Protein AF-A0A961EWK3-F1 (afdb_monomer)

Sequence (203 aa):
MTVTLEELQKRLEELESQNKRLQDELNYVKESPFLQSSIRRLAYEALIDREEVLNRELGKRINERHGTMYEIKTQAKRLAELLGLDADAVRIMVTEAVQNILEHGSGRYVTVRFEIKNDSVNPCLISSFKHELPTGQVYTLSDINQNALKGDVTSEHFDFESSRGRGEYIMKELTDERRIINGIEVNPDGKKVRYFKRILINY

Solvent-accessible surface area (backbone atoms only — not comparable to full-atom values): 11162 Å² total; per-residue (Å²): 134,85,81,50,74,67,61,51,50,53,52,50,54,52,50,52,54,51,50,50,51,53,50,53,56,56,43,53,68,62,67,35,69,64,57,40,74,66,48,43,65,55,74,50,77,46,82,40,59,39,64,58,41,56,75,67,44,60,99,45,95,63,61,80,88,52,60,71,72,36,53,56,35,51,54,48,23,53,56,24,39,53,66,74,44,67,26,66,61,48,26,50,42,51,47,38,54,51,49,48,51,61,76,71,46,44,62,62,48,34,39,43,34,40,34,42,40,50,80,52,99,66,43,30,44,38,39,34,44,33,30,35,40,56,90,91,59,75,87,45,71,64,59,52,49,58,49,48,33,16,22,29,86,88,36,97,58,45,33,67,86,41,74,64,13,34,34,40,28,50,40,56,79,70,30,93,41,76,49,79,44,77,50,76,47,69,46,99,86,70,47,79,41,38,32,45,33,42,36,40,39,37,113

Foldseek 3Di:
DDQDPVNVVVVVVVVVVVVVVVVVVVVCLLPPPCLLQVDQKDKDKDKDQLVCCVVPNPPDPDDCCDDDLNVQLVVQLSLCSSQVHPSVLSSVLSSLVVCCCSVVNDDRIKMWMWMWGSPDPRIKIKIKIKDWDPPPDDCDPVNVVLLLLCLDPVHPNPDCVDSSNVSSVSLVVQFPDKDKDWDWDQPPVRDTIIMIMIMTMGD

Structure (mmCIF, N/CA/C/O backbone):
data_AF-A0A961EWK3-F1
#
_entry.id   AF-A0A961EWK3-F1
#
loop_
_atom_site.group_PDB
_atom_site.id
_atom_site.type_symbol
_atom_site.label_atom_id
_atom_site.label_alt_id
_atom_site.label_comp_id
_atom_site.label_asym_id
_atom_site.label_entity_id
_atom_site.label_seq_id
_atom_site.pdbx_PDB_ins_code
_atom_site.Cartn_x
_atom_site.Cartn_y
_atom_site.Cartn_z
_atom_site.occupancy
_atom_site.B_iso_or_equiv
_atom_site.auth_seq_id
_atom_site.auth_comp_id
_atom_site.auth_asym_id
_atom_site.auth_atom_id
_atom_site.pdbx_PDB_model_num
ATOM 1 N N . MET A 1 1 ? 47.828 7.849 -3.527 1.00 47.44 1 MET A N 1
ATOM 2 C CA . MET A 1 1 ? 47.626 7.073 -4.768 1.00 47.44 1 MET A CA 1
ATOM 3 C C . MET A 1 1 ? 46.928 7.976 -5.765 1.00 47.44 1 MET A C 1
ATOM 5 O O . MET A 1 1 ? 45.807 8.386 -5.501 1.00 47.44 1 MET A O 1
ATOM 9 N N . THR A 1 2 ? 47.609 8.361 -6.839 1.00 57.00 2 THR A N 1
ATOM 10 C CA . THR A 1 2 ? 47.014 9.095 -7.963 1.00 57.00 2 THR A CA 1
ATOM 11 C C . THR A 1 2 ? 46.346 8.082 -8.880 1.00 57.00 2 THR A C 1
ATOM 13 O O . THR A 1 2 ? 47.041 7.294 -9.514 1.00 57.00 2 THR A O 1
ATOM 16 N N . VAL A 1 3 ? 45.013 8.059 -8.886 1.00 63.31 3 VAL A N 1
ATOM 17 C CA . VAL A 1 3 ? 44.240 7.252 -9.839 1.00 63.31 3 VAL A CA 1
ATOM 18 C C . VAL A 1 3 ? 44.498 7.818 -11.231 1.00 63.31 3 VAL A C 1
ATOM 20 O O . VAL A 1 3 ? 44.406 9.032 -11.428 1.00 63.31 3 VAL A O 1
ATOM 23 N N . THR A 1 4 ? 44.877 6.959 -12.169 1.00 83.62 4 THR A N 1
ATOM 24 C CA . THR A 1 4 ? 45.190 7.381 -13.539 1.00 83.62 4 THR A CA 1
ATOM 25 C C . THR A 1 4 ? 43.915 7.624 -14.348 1.00 83.62 4 THR A C 1
ATOM 27 O O . THR A 1 4 ? 42.848 7.086 -14.052 1.00 83.62 4 THR A O 1
ATOM 30 N N . LEU A 1 5 ? 44.012 8.466 -15.380 1.00 79.75 5 LEU A N 1
ATOM 31 C CA . LEU A 1 5 ? 42.874 8.815 -16.236 1.00 79.75 5 LEU A CA 1
ATOM 32 C C . LEU A 1 5 ? 42.311 7.581 -16.970 1.00 79.75 5 LEU A C 1
ATOM 34 O O . LEU A 1 5 ? 41.100 7.453 -17.127 1.00 79.75 5 LEU A O 1
ATOM 38 N N . GLU A 1 6 ? 43.188 6.643 -17.335 1.00 80.62 6 GLU A N 1
ATOM 39 C CA . GLU A 1 6 ? 42.833 5.363 -17.960 1.00 80.62 6 GLU A CA 1
ATOM 40 C C . GLU A 1 6 ? 42.080 4.433 -16.995 1.00 80.62 6 GLU A C 1
ATOM 42 O O . GLU A 1 6 ? 41.092 3.809 -17.377 1.00 80.62 6 GLU A O 1
ATOM 47 N N . GLU A 1 7 ? 42.478 4.375 -15.718 1.00 81.12 7 GLU A N 1
ATOM 48 C CA . GLU A 1 7 ? 41.743 3.616 -14.694 1.00 81.12 7 GLU A CA 1
ATOM 49 C C . GLU A 1 7 ? 40.347 4.194 -14.437 1.00 81.12 7 GLU A C 1
ATOM 51 O O . GLU A 1 7 ? 39.406 3.442 -14.168 1.00 81.12 7 GLU A O 1
ATOM 56 N N . LEU A 1 8 ? 40.195 5.519 -14.524 1.00 82.75 8 LEU A N 1
ATOM 57 C CA . LEU A 1 8 ? 38.894 6.177 -14.403 1.00 82.75 8 LEU A CA 1
ATOM 58 C C . LEU A 1 8 ? 37.999 5.883 -15.609 1.00 82.75 8 LEU A C 1
ATOM 60 O O . LEU A 1 8 ? 36.837 5.546 -15.403 1.00 82.75 8 LEU A O 1
ATOM 64 N N . GLN A 1 9 ? 38.526 5.947 -16.834 1.00 84.56 9 GLN A N 1
ATOM 65 C CA . GLN A 1 9 ? 37.771 5.599 -18.046 1.00 84.56 9 GLN A CA 1
ATOM 66 C C . GLN A 1 9 ? 37.300 4.147 -18.025 1.00 84.56 9 GLN A C 1
ATOM 68 O O . GLN A 1 9 ? 36.123 3.880 -18.251 1.00 84.56 9 GLN A O 1
ATOM 73 N N . LYS A 1 10 ? 38.183 3.219 -17.649 1.00 88.12 10 LYS A N 1
ATOM 74 C CA . LYS A 1 10 ? 37.848 1.794 -17.582 1.00 88.12 10 LYS A CA 1
ATOM 75 C C . LYS A 1 10 ? 36.761 1.495 -16.544 1.00 88.12 10 LYS A C 1
ATOM 77 O O . LYS A 1 10 ? 35.852 0.713 -16.807 1.00 88.12 10 LYS A O 1
ATOM 82 N N . ARG A 1 11 ? 36.809 2.156 -15.380 1.00 86.19 11 ARG A N 1
ATOM 83 C CA . ARG A 1 11 ? 35.739 2.065 -14.369 1.00 86.19 11 ARG A CA 1
ATOM 84 C C . ARG A 1 11 ? 34.422 2.659 -14.856 1.00 86.19 11 ARG A C 1
ATOM 86 O O . ARG A 1 11 ? 33.366 2.160 -14.484 1.00 86.19 11 ARG A O 1
ATOM 93 N N . LEU A 1 12 ? 34.478 3.728 -15.645 1.00 89.00 12 LEU A N 1
ATOM 94 C CA . LEU A 1 12 ? 33.290 4.391 -16.173 1.00 89.00 12 LEU A CA 1
ATOM 95 C C . LEU A 1 12 ? 32.591 3.504 -17.214 1.00 89.00 12 LEU A C 1
ATOM 97 O O . LEU A 1 12 ? 31.388 3.296 -17.106 1.00 89.00 12 LEU A O 1
ATOM 101 N N . GLU A 1 13 ? 33.349 2.868 -18.110 1.00 90.06 13 GLU A N 1
ATOM 102 C CA . GLU A 1 13 ? 32.826 1.876 -19.064 1.00 90.06 13 GLU A CA 1
ATOM 103 C C . GLU A 1 13 ? 32.244 0.632 -18.367 1.00 90.06 13 GLU A C 1
ATOM 105 O O . GLU A 1 13 ? 31.179 0.137 -18.747 1.00 90.06 13 GLU A O 1
ATOM 110 N N . GLU A 1 14 ? 32.905 0.126 -17.318 1.00 89.25 14 GLU A N 1
ATOM 111 C CA . GLU A 1 14 ? 32.376 -0.981 -16.510 1.00 89.25 14 GLU A CA 1
ATOM 112 C C . GLU A 1 14 ? 31.050 -0.608 -15.836 1.00 89.25 14 GLU A C 1
ATOM 114 O O . GLU A 1 14 ? 30.102 -1.399 -15.860 1.00 89.25 14 GLU A O 1
ATOM 119 N N . LEU A 1 15 ? 30.959 0.598 -15.270 1.00 86.56 15 LEU A N 1
ATOM 120 C CA . LEU A 1 15 ? 29.738 1.099 -14.640 1.00 86.56 15 LEU A CA 1
ATOM 121 C C . LEU A 1 15 ? 28.615 1.318 -15.656 1.00 86.56 15 LEU A C 1
ATOM 123 O O . LEU A 1 15 ? 27.477 0.958 -15.368 1.00 86.56 15 LEU A O 1
ATOM 127 N N . GLU A 1 16 ? 28.905 1.855 -16.841 1.00 86.44 16 GLU A N 1
ATOM 128 C CA . GLU A 1 16 ? 27.920 2.017 -17.918 1.00 86.44 16 GLU A CA 1
ATOM 129 C C . GLU A 1 16 ? 27.386 0.667 -18.409 1.00 86.44 16 GLU A C 1
ATOM 131 O O . GLU A 1 16 ? 26.176 0.498 -18.572 1.00 86.44 16 GLU A O 1
ATOM 136 N N . SER A 1 17 ? 28.263 -0.327 -18.566 1.00 86.44 17 SER A N 1
ATOM 137 C CA . SER A 1 17 ? 27.884 -1.694 -18.941 1.00 86.44 17 SER A CA 1
ATOM 138 C C . SER A 1 17 ? 27.001 -2.362 -17.881 1.00 86.44 17 SER A C 1
ATOM 140 O O . SER A 1 17 ? 25.989 -2.989 -18.209 1.00 86.44 17 SER A O 1
ATOM 142 N N . GLN A 1 18 ? 27.331 -2.186 -16.597 1.00 83.88 18 GLN A N 1
ATOM 143 C CA . GLN A 1 18 ? 26.500 -2.663 -15.48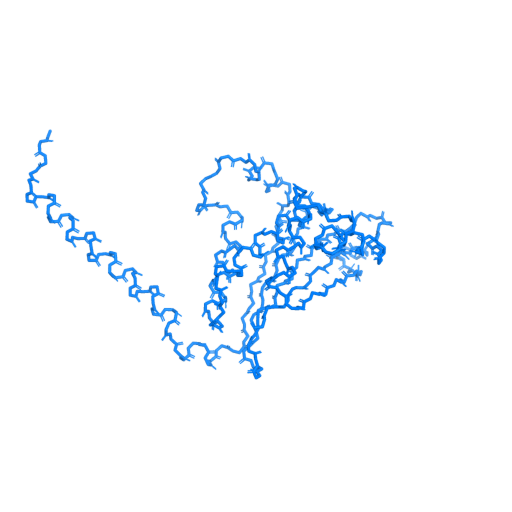8 1.00 83.88 18 GLN A CA 1
ATOM 144 C C . GLN A 1 18 ? 25.144 -1.955 -15.444 1.00 83.88 18 GLN A C 1
ATOM 146 O O . GLN A 1 18 ? 24.122 -2.618 -15.283 1.00 83.88 18 GLN A O 1
ATOM 151 N N . ASN A 1 19 ? 25.115 -0.635 -15.641 1.00 82.62 19 ASN A N 1
ATOM 152 C CA . ASN A 1 19 ? 23.873 0.137 -15.687 1.00 82.62 19 ASN A CA 1
ATOM 153 C C . ASN A 1 19 ? 22.964 -0.337 -16.822 1.00 82.62 19 ASN A C 1
ATOM 155 O O . ASN A 1 19 ? 21.769 -0.528 -16.614 1.00 82.62 19 ASN A O 1
ATOM 159 N N . LYS A 1 20 ? 23.544 -0.583 -18.001 1.00 83.50 20 LYS A N 1
ATOM 160 C CA . LYS A 1 20 ? 22.812 -1.089 -19.160 1.00 83.50 20 LYS A CA 1
ATOM 161 C C . LYS A 1 20 ? 22.231 -2.480 -18.901 1.00 83.50 20 LYS A C 1
ATOM 163 O O . LYS A 1 20 ? 21.051 -2.687 -19.144 1.00 83.50 20 LYS A O 1
ATOM 168 N N . ARG A 1 21 ? 23.008 -3.404 -18.322 1.00 80.25 21 ARG A N 1
ATOM 169 C CA . ARG A 1 21 ? 22.500 -4.735 -17.933 1.00 80.25 21 ARG A CA 1
ATOM 170 C C . ARG A 1 21 ? 21.374 -4.660 -16.909 1.00 80.25 21 ARG A C 1
ATOM 172 O O . ARG A 1 21 ? 20.383 -5.359 -17.057 1.00 80.25 21 ARG A O 1
ATOM 179 N N . LEU A 1 22 ? 21.512 -3.812 -15.892 1.00 76.00 22 LEU A N 1
ATOM 180 C CA . LEU A 1 22 ? 20.473 -3.623 -14.879 1.00 76.00 22 LEU A CA 1
ATOM 181 C C . LEU A 1 22 ? 19.205 -3.007 -15.481 1.00 76.00 22 LEU A C 1
ATOM 183 O O . LEU A 1 22 ? 18.103 -3.400 -15.110 1.00 76.00 22 LEU A O 1
ATOM 187 N N . GLN A 1 23 ? 19.343 -2.075 -16.427 1.00 74.75 23 GLN A N 1
ATOM 188 C CA . GLN A 1 23 ? 18.212 -1.555 -17.197 1.00 74.75 23 GLN A CA 1
ATOM 189 C C . GLN A 1 23 ? 17.551 -2.645 -18.042 1.00 74.75 23 GLN A C 1
ATOM 191 O O . GLN A 1 23 ? 16.330 -2.753 -18.016 1.00 74.75 23 GLN A O 1
ATOM 196 N N . ASP A 1 24 ? 18.332 -3.475 -18.730 1.00 71.00 24 ASP A N 1
ATOM 197 C CA . ASP A 1 24 ? 17.813 -4.578 -19.541 1.00 71.00 24 ASP A CA 1
ATOM 198 C C . ASP A 1 24 ? 17.092 -5.630 -18.670 1.00 71.00 24 ASP A C 1
ATOM 200 O O . ASP A 1 24 ? 16.011 -6.092 -19.029 1.00 71.00 24 ASP A O 1
ATOM 204 N N . GLU A 1 25 ? 17.618 -5.961 -17.485 1.00 64.94 25 GLU A N 1
ATOM 205 C CA . GLU A 1 25 ? 16.964 -6.858 -16.516 1.00 64.94 25 GLU A CA 1
ATOM 206 C C . GLU A 1 25 ? 15.663 -6.267 -15.949 1.00 64.94 25 GLU A C 1
ATOM 208 O O . GLU A 1 25 ? 14.660 -6.975 -15.816 1.00 64.94 25 GLU A O 1
ATOM 213 N N . LEU A 1 26 ? 15.645 -4.964 -15.649 1.00 64.19 26 LEU A N 1
ATOM 214 C CA . LEU A 1 26 ? 14.434 -4.252 -15.226 1.00 64.19 26 LEU A CA 1
ATOM 215 C C . LEU A 1 26 ? 13.384 -4.212 -16.345 1.00 64.19 26 LEU A C 1
ATOM 217 O O . LEU A 1 26 ? 12.192 -4.387 -16.081 1.00 64.19 26 LEU A O 1
ATOM 221 N N . ASN A 1 27 ? 13.819 -4.022 -17.590 1.00 64.75 27 ASN A N 1
ATOM 222 C CA . ASN A 1 27 ? 12.943 -4.002 -18.756 1.00 64.75 27 ASN A CA 1
ATOM 223 C C . ASN A 1 27 ? 12.398 -5.397 -19.077 1.00 64.75 27 ASN A C 1
ATOM 225 O O . ASN A 1 27 ? 11.228 -5.513 -19.417 1.00 64.75 27 ASN A O 1
ATOM 229 N N . TYR A 1 28 ? 13.162 -6.470 -18.859 1.00 60.47 28 TYR A N 1
ATOM 230 C CA . TYR A 1 28 ? 12.693 -7.844 -19.076 1.00 60.47 28 TYR A CA 1
ATOM 231 C C . TYR A 1 28 ? 11.449 -8.198 -18.238 1.00 60.47 28 TYR A C 1
ATOM 233 O O . TYR A 1 28 ? 10.570 -8.935 -18.686 1.00 60.47 28 TYR A O 1
ATOM 241 N N . VAL A 1 29 ? 11.345 -7.653 -17.021 1.00 56.03 29 VAL A N 1
ATOM 242 C CA . VAL A 1 29 ? 10.169 -7.828 -16.150 1.00 56.03 29 VAL A CA 1
ATOM 243 C C . VAL A 1 29 ? 8.986 -6.971 -16.617 1.00 56.03 29 VAL A C 1
ATOM 245 O O . VAL A 1 29 ? 7.846 -7.432 -16.551 1.00 56.03 29 VAL A O 1
ATOM 248 N N . LYS A 1 30 ? 9.249 -5.754 -17.110 1.00 55.28 30 LYS A N 1
ATOM 249 C CA . LYS A 1 30 ? 8.231 -4.830 -17.643 1.00 55.28 30 LYS A CA 1
ATOM 250 C C . LYS A 1 30 ? 7.669 -5.259 -18.997 1.00 55.28 30 LYS A C 1
ATOM 252 O O . LYS A 1 30 ? 6.499 -5.029 -19.273 1.00 55.28 30 LYS A O 1
ATOM 257 N N . GLU A 1 31 ? 8.497 -5.881 -19.826 1.00 53.19 31 GLU A N 1
ATOM 258 C CA . GLU A 1 31 ? 8.232 -6.144 -21.241 1.00 53.19 31 GLU A CA 1
ATOM 259 C C . GLU A 1 31 ? 8.015 -7.626 -21.547 1.00 53.19 31 GLU A C 1
ATOM 261 O O . GLU A 1 31 ? 8.136 -8.026 -22.698 1.00 53.19 31 GLU A O 1
ATOM 266 N N . SER A 1 32 ? 7.717 -8.480 -20.562 1.00 57.72 32 SER A N 1
ATOM 267 C CA . SER A 1 32 ? 7.361 -9.872 -20.855 1.00 57.72 32 SER A CA 1
ATOM 268 C C . SER A 1 32 ? 5.848 -9.989 -21.107 1.00 57.72 32 SER A C 1
ATOM 270 O O . SER A 1 32 ? 5.083 -10.202 -20.159 1.00 57.72 32 SER A O 1
ATOM 272 N N . PRO A 1 33 ? 5.370 -9.904 -22.369 1.00 57.28 33 PRO A N 1
ATOM 273 C CA . PRO A 1 33 ? 3.946 -10.023 -22.695 1.00 57.28 33 PRO A CA 1
ATOM 274 C C . PRO A 1 33 ? 3.363 -11.374 -22.257 1.00 57.28 33 PRO A C 1
ATOM 276 O O . PRO A 1 33 ? 2.164 -11.497 -21.997 1.00 57.28 33 PRO A O 1
ATOM 279 N N . PHE A 1 34 ? 4.211 -12.398 -22.125 1.00 62.53 34 PHE A N 1
ATOM 280 C CA . PHE A 1 34 ? 3.826 -13.718 -21.634 1.00 62.53 34 PHE A CA 1
ATOM 281 C C . PHE A 1 34 ? 3.537 -13.724 -20.132 1.00 62.53 34 PHE A C 1
ATOM 283 O O . PHE A 1 34 ? 2.612 -14.405 -19.704 1.00 62.53 34 PHE A O 1
ATOM 290 N N . LEU A 1 35 ? 4.287 -12.967 -19.327 1.00 63.22 35 LEU A N 1
ATOM 291 C CA . LEU A 1 35 ? 4.086 -12.888 -17.877 1.00 63.22 35 LEU A CA 1
ATOM 292 C C . LEU A 1 35 ? 2.766 -12.202 -17.538 1.00 63.22 35 LEU A C 1
ATOM 294 O O . LEU A 1 35 ? 2.002 -12.732 -16.733 1.00 63.22 35 LEU A O 1
ATOM 298 N N . GLN A 1 36 ? 2.471 -11.083 -18.207 1.00 64.19 36 GLN A N 1
ATOM 299 C CA . GLN A 1 36 ? 1.193 -10.394 -18.047 1.00 64.19 36 GLN A CA 1
ATOM 300 C C . GLN A 1 36 ? 0.048 -11.329 -18.462 1.00 64.19 36 GLN A C 1
ATOM 302 O O . GLN A 1 36 ? -0.802 -11.661 -17.645 1.00 64.19 36 GLN A O 1
ATOM 307 N N . SER A 1 37 ? 0.073 -11.880 -19.679 1.00 66.50 37 SER A N 1
ATOM 308 C CA . SER A 1 37 ? -1.006 -12.759 -20.169 1.00 66.50 37 SER A CA 1
ATOM 309 C C . SER A 1 37 ? -1.172 -14.085 -19.405 1.00 66.50 37 SER A C 1
ATOM 311 O O . SER A 1 37 ? -2.277 -14.636 -19.378 1.00 66.50 37 SER A O 1
ATOM 313 N N . SER A 1 38 ? -0.112 -14.604 -18.774 1.00 75.69 38 SER A N 1
ATOM 314 C CA . SER A 1 38 ? -0.150 -15.888 -18.052 1.00 75.69 38 SER A CA 1
ATOM 315 C C . SER A 1 38 ? -0.554 -15.749 -16.585 1.00 75.69 38 SER A C 1
ATOM 317 O O . SER A 1 38 ? -1.207 -16.645 -16.043 1.00 75.69 38 SER A O 1
ATOM 319 N N . ILE A 1 39 ? -0.190 -14.648 -15.919 1.00 79.75 39 ILE A N 1
ATOM 320 C CA . ILE A 1 39 ? -0.551 -14.433 -14.515 1.00 79.75 39 ILE A CA 1
ATOM 321 C C . ILE A 1 39 ? -1.954 -13.838 -14.445 1.00 79.75 39 ILE A C 1
ATOM 323 O O . ILE A 1 39 ? -2.151 -12.637 -14.590 1.00 79.75 39 ILE A O 1
ATOM 327 N N . ARG A 1 40 ? -2.939 -14.689 -14.150 1.00 81.19 40 ARG A N 1
ATOM 328 C CA . ARG A 1 40 ? -4.333 -14.267 -13.927 1.00 81.19 40 ARG A CA 1
ATOM 329 C C . ARG A 1 40 ? -4.548 -13.589 -12.580 1.00 81.19 40 ARG A C 1
ATOM 331 O O . ARG A 1 40 ? -5.376 -12.690 -12.467 1.00 81.19 40 ARG A O 1
ATOM 338 N N . ARG A 1 41 ? -3.814 -14.038 -11.559 1.00 87.19 41 ARG A N 1
ATOM 339 C CA . ARG A 1 41 ? -3.918 -13.541 -10.189 1.00 87.19 41 ARG A CA 1
ATOM 340 C C . ARG A 1 41 ? -2.588 -13.700 -9.468 1.00 87.19 41 ARG A C 1
ATOM 342 O O . ARG A 1 41 ? -2.000 -14.778 -9.480 1.00 87.19 41 ARG A O 1
ATOM 349 N N . LEU A 1 42 ? -2.161 -12.642 -8.796 1.00 88.88 42 LEU A N 1
ATOM 350 C CA . LEU A 1 42 ? -1.012 -12.630 -7.895 1.00 88.88 42 LEU A CA 1
ATOM 351 C C . LEU A 1 42 ? -1.373 -11.760 -6.698 1.00 88.88 42 LEU A C 1
ATOM 353 O O . LEU A 1 42 ? -1.949 -10.686 -6.868 1.00 88.88 42 LEU A O 1
ATOM 357 N N . ALA A 1 43 ? -1.069 -12.240 -5.497 1.00 92.12 43 ALA A N 1
ATOM 358 C CA . ALA A 1 43 ? -1.357 -11.519 -4.271 1.00 92.12 43 ALA A CA 1
ATOM 359 C C . ALA A 1 43 ? -0.105 -11.407 -3.405 1.00 92.12 43 ALA A C 1
ATOM 361 O O . ALA A 1 43 ? 0.638 -12.372 -3.239 1.00 92.12 43 ALA A O 1
ATOM 362 N N . TYR A 1 44 ? 0.082 -10.224 -2.839 1.00 95.00 44 TYR A N 1
ATOM 363 C CA . TYR A 1 44 ? 1.037 -9.940 -1.782 1.00 95.00 44 TYR A CA 1
ATOM 364 C C . TYR A 1 44 ? 0.245 -9.585 -0.525 1.00 95.00 44 TYR A C 1
ATOM 366 O O . TYR A 1 44 ? -0.693 -8.795 -0.599 1.00 95.00 44 TYR A O 1
ATOM 374 N N . GLU A 1 45 ? 0.601 -10.159 0.620 1.00 96.38 45 GLU A N 1
ATOM 375 C CA . GLU A 1 45 ? -0.030 -9.864 1.905 1.00 96.38 45 GLU A CA 1
ATOM 376 C C . GLU A 1 45 ? 1.045 -9.723 2.983 1.00 96.38 45 GLU A C 1
ATOM 378 O O . GLU A 1 45 ? 1.950 -10.551 3.080 1.00 96.38 45 GLU A O 1
ATOM 383 N N . ALA A 1 46 ? 0.940 -8.667 3.783 1.00 94.56 46 ALA A N 1
ATOM 384 C CA . ALA A 1 46 ? 1.852 -8.358 4.870 1.00 94.56 46 ALA A CA 1
ATOM 385 C C . ALA A 1 46 ? 1.073 -8.000 6.137 1.00 94.56 46 ALA A C 1
ATOM 387 O O . ALA A 1 46 ? 0.124 -7.213 6.099 1.00 94.56 46 ALA A O 1
ATOM 388 N N . LEU A 1 47 ? 1.511 -8.555 7.268 1.00 93.75 47 LEU A N 1
ATOM 389 C CA . LEU A 1 47 ? 1.068 -8.166 8.602 1.00 93.75 47 LEU A CA 1
ATOM 390 C C . LEU A 1 47 ? 2.143 -7.276 9.232 1.00 93.75 47 LEU A C 1
ATOM 392 O O . LEU A 1 47 ? 3.247 -7.730 9.515 1.00 93.75 47 LEU A O 1
ATOM 396 N N . ILE A 1 48 ? 1.814 -6.007 9.428 1.00 93.62 48 ILE A N 1
ATOM 397 C CA . ILE A 1 48 ? 2.713 -4.965 9.914 1.00 93.62 48 ILE A CA 1
ATOM 398 C C . ILE A 1 48 ? 2.486 -4.765 11.414 1.00 93.62 48 ILE A C 1
ATOM 400 O O . ILE A 1 48 ? 1.347 -4.552 11.837 1.00 93.62 48 ILE A O 1
ATOM 404 N N . ASP A 1 49 ? 3.560 -4.785 12.209 1.00 91.44 49 ASP A N 1
ATOM 405 C CA . ASP A 1 49 ? 3.537 -4.300 13.594 1.00 91.44 49 ASP A CA 1
ATOM 406 C C . ASP A 1 49 ? 3.615 -2.769 13.587 1.00 91.44 49 ASP A C 1
ATOM 408 O O . ASP A 1 49 ? 4.646 -2.176 13.260 1.00 91.44 49 ASP A O 1
ATOM 412 N N . ARG A 1 50 ? 2.496 -2.114 13.907 1.00 90.44 50 ARG A N 1
ATOM 413 C CA . ARG A 1 50 ? 2.384 -0.658 13.833 1.00 90.44 50 ARG A CA 1
ATOM 414 C C . ARG A 1 50 ? 3.322 0.035 14.813 1.00 90.44 50 ARG A C 1
ATOM 416 O O . ARG A 1 50 ? 3.861 1.085 14.472 1.00 90.44 50 ARG A O 1
ATOM 423 N N . GLU A 1 51 ? 3.500 -0.508 16.015 1.00 89.12 51 GLU A N 1
ATOM 424 C CA . GLU A 1 51 ? 4.324 0.141 17.040 1.00 89.12 51 GLU A CA 1
ATOM 425 C C . GLU A 1 51 ? 5.784 0.220 16.597 1.00 89.12 51 GLU A C 1
ATOM 427 O O . GLU A 1 51 ? 6.429 1.251 16.783 1.00 89.12 51 GLU A O 1
ATOM 432 N N . GLU A 1 52 ? 6.293 -0.828 15.950 1.00 88.69 52 GLU A N 1
ATOM 433 C CA . GLU A 1 52 ? 7.651 -0.832 15.402 1.00 88.69 52 GLU A CA 1
ATOM 434 C C . GLU A 1 52 ? 7.805 0.250 14.324 1.00 88.69 52 GLU A C 1
ATOM 436 O O . GLU A 1 52 ? 8.733 1.061 14.382 1.00 88.69 52 GLU A O 1
ATOM 441 N N . VAL A 1 53 ? 6.855 0.328 13.387 1.00 88.50 53 VAL A N 1
ATOM 442 C CA . VAL A 1 53 ? 6.898 1.303 12.287 1.00 88.50 53 VAL A CA 1
ATOM 443 C C . VAL A 1 53 ? 6.764 2.740 12.797 1.00 88.50 53 VAL A C 1
ATOM 445 O O . VAL A 1 53 ? 7.527 3.607 12.379 1.00 88.50 53 VAL A O 1
ATOM 448 N N . LEU A 1 54 ? 5.851 3.019 13.731 1.00 86.69 54 LEU A N 1
ATOM 449 C CA . LEU A 1 54 ? 5.690 4.367 14.290 1.00 86.69 54 LEU A CA 1
ATOM 450 C C . LEU A 1 54 ? 6.911 4.813 15.102 1.00 86.69 54 LEU A C 1
ATOM 452 O O . LEU A 1 54 ? 7.319 5.970 15.020 1.00 86.69 54 LEU A O 1
ATOM 456 N N . ASN A 1 55 ? 7.511 3.909 15.880 1.00 85.38 55 ASN A N 1
ATOM 457 C CA . ASN A 1 55 ? 8.610 4.268 16.775 1.00 85.38 55 ASN A CA 1
ATOM 458 C C . ASN A 1 55 ? 9.958 4.354 16.056 1.00 85.38 55 ASN A C 1
ATOM 460 O O . ASN A 1 55 ? 10.800 5.189 16.412 1.00 85.38 55 ASN A O 1
ATOM 464 N N . ARG A 1 56 ? 10.182 3.476 15.073 1.00 82.69 56 ARG A N 1
ATOM 465 C CA . ARG A 1 56 ? 11.485 3.319 14.420 1.00 82.69 56 ARG A CA 1
ATOM 466 C C . ARG A 1 56 ? 11.532 3.852 13.006 1.00 82.69 56 ARG A C 1
ATOM 468 O O . ARG A 1 56 ? 12.625 4.215 12.572 1.00 82.69 56 ARG A O 1
ATOM 475 N N . GLU A 1 57 ? 10.393 3.920 12.314 1.00 83.06 57 GLU A N 1
ATOM 476 C CA . GLU A 1 57 ? 10.373 4.293 10.906 1.00 83.06 57 GLU A CA 1
ATOM 477 C C . GLU A 1 57 ? 9.781 5.670 10.601 1.00 83.06 57 GLU A C 1
ATOM 479 O O . GLU A 1 57 ? 10.460 6.531 10.033 1.00 83.06 57 GLU A O 1
ATOM 484 N N . LEU A 1 58 ? 8.524 5.903 10.969 1.00 75.88 58 LEU A N 1
ATOM 485 C CA . LEU A 1 58 ? 7.817 7.125 10.593 1.00 75.88 58 LEU A CA 1
ATOM 486 C C . LEU A 1 58 ? 8.423 8.362 11.273 1.00 75.88 58 LEU A C 1
ATOM 488 O O . LEU A 1 58 ? 8.692 8.386 12.473 1.00 75.88 58 LEU A O 1
ATOM 492 N N . GLY A 1 59 ? 8.682 9.403 10.476 1.00 69.50 59 GLY A N 1
ATOM 493 C CA . GLY A 1 59 ? 9.306 10.645 10.944 1.00 69.50 59 GLY A CA 1
ATOM 494 C C . GLY A 1 59 ? 10.771 10.505 11.388 1.00 69.50 59 GLY A C 1
ATOM 495 O O . GLY A 1 59 ? 11.332 11.453 11.943 1.00 69.50 59 GLY A O 1
ATOM 496 N N . LYS A 1 60 ? 11.410 9.348 11.166 1.00 72.62 60 LYS A N 1
ATOM 497 C CA . LYS A 1 60 ? 12.831 9.112 11.465 1.00 72.62 60 LYS A CA 1
ATOM 498 C C . LYS A 1 60 ? 13.673 9.175 10.189 1.00 72.62 60 LYS A C 1
ATOM 500 O O . LYS A 1 60 ? 13.197 8.907 9.091 1.00 72.62 60 LYS A O 1
ATOM 505 N N . ARG A 1 61 ? 14.960 9.512 10.332 1.00 58.91 61 ARG A N 1
ATOM 506 C CA . ARG A 1 61 ? 15.942 9.438 9.236 1.00 58.91 61 ARG A CA 1
ATOM 507 C C . ARG A 1 61 ? 16.341 7.981 9.001 1.00 58.91 61 ARG A C 1
ATOM 509 O O . ARG A 1 61 ? 17.389 7.549 9.474 1.00 58.91 61 ARG A O 1
ATOM 516 N N . ILE A 1 62 ? 15.505 7.226 8.301 1.00 63.34 62 ILE A N 1
ATOM 517 C CA . ILE A 1 62 ? 15.903 5.925 7.757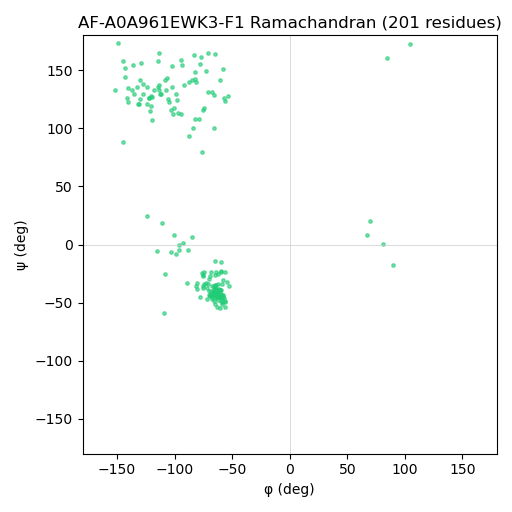 1.00 63.34 62 ILE A CA 1
ATOM 518 C C . ILE A 1 62 ? 16.388 6.115 6.326 1.00 63.34 62 ILE A C 1
ATOM 520 O O . ILE A 1 62 ? 15.980 7.045 5.634 1.00 63.34 62 ILE A O 1
ATOM 524 N N . ASN A 1 63 ? 17.244 5.207 5.871 1.00 65.12 63 ASN A N 1
ATOM 525 C CA . ASN A 1 63 ? 17.501 5.039 4.450 1.00 65.12 63 ASN A CA 1
ATOM 526 C C . ASN A 1 63 ? 16.177 4.757 3.717 1.00 65.12 63 ASN A C 1
ATOM 528 O O . ASN A 1 63 ? 15.500 3.783 4.029 1.00 65.12 63 ASN A O 1
ATOM 532 N N . GLU A 1 64 ? 15.844 5.575 2.719 1.00 62.75 64 GLU A N 1
ATOM 533 C CA . GLU A 1 64 ? 14.619 5.461 1.914 1.00 62.75 64 GLU A CA 1
ATOM 534 C C . GLU A 1 64 ? 14.495 4.129 1.160 1.00 62.75 64 GLU A C 1
ATOM 536 O O . GLU A 1 64 ? 13.415 3.796 0.677 1.00 62.75 64 GLU A O 1
ATOM 541 N N . ARG A 1 65 ? 15.596 3.373 1.049 1.00 72.62 65 ARG A N 1
ATOM 542 C CA . ARG A 1 65 ? 15.661 2.048 0.420 1.00 72.62 65 ARG A CA 1
ATOM 543 C C . ARG A 1 65 ? 15.473 0.888 1.397 1.00 72.62 65 ARG A C 1
ATOM 545 O O . ARG A 1 65 ? 15.585 -0.259 0.984 1.00 72.62 65 ARG A O 1
ATOM 552 N N . HIS A 1 66 ? 15.247 1.159 2.679 1.00 72.94 66 HIS A N 1
ATOM 553 C CA . HIS A 1 66 ? 15.057 0.141 3.710 1.00 72.94 66 HIS A CA 1
ATOM 554 C C . HIS A 1 66 ? 13.785 0.424 4.519 1.00 72.94 66 HIS A C 1
ATOM 556 O O . HIS A 1 66 ? 13.335 1.563 4.618 1.00 72.94 66 HIS A O 1
ATOM 562 N N . GLY A 1 67 ? 13.230 -0.621 5.133 1.00 84.25 67 GLY A N 1
ATOM 563 C CA . GLY A 1 67 ? 12.081 -0.517 6.032 1.00 84.25 67 GLY A CA 1
ATOM 564 C C . GLY A 1 67 ? 10.764 -0.981 5.419 1.00 84.25 67 GLY A C 1
ATOM 565 O O . GLY A 1 67 ? 10.658 -1.282 4.225 1.00 84.25 67 GLY A O 1
ATOM 566 N N . THR A 1 68 ? 9.746 -1.036 6.268 1.00 89.38 68 THR A N 1
ATOM 567 C CA . THR A 1 68 ? 8.420 -1.569 5.953 1.00 89.38 68 THR A CA 1
ATOM 568 C C . THR A 1 68 ? 7.761 -0.780 4.828 1.00 89.38 68 THR A C 1
ATOM 570 O O . THR A 1 68 ? 7.244 -1.356 3.871 1.00 89.38 68 THR A O 1
ATOM 573 N N . MET A 1 69 ? 7.829 0.552 4.889 1.00 87.56 69 MET A N 1
ATOM 574 C CA . MET A 1 69 ? 7.236 1.404 3.854 1.00 87.56 69 MET A CA 1
ATOM 575 C C . MET A 1 69 ? 7.900 1.227 2.485 1.00 87.56 69 MET A C 1
ATOM 577 O O . MET A 1 69 ? 7.211 1.315 1.469 1.00 87.56 69 MET A O 1
ATOM 581 N N . TYR A 1 70 ? 9.213 0.991 2.436 1.00 89.00 70 TYR A N 1
ATOM 582 C CA . TYR A 1 70 ? 9.922 0.761 1.176 1.00 89.00 70 TYR A CA 1
ATOM 583 C C . TYR A 1 70 ? 9.490 -0.557 0.523 1.00 89.00 70 TYR A C 1
ATOM 585 O O . TYR A 1 70 ? 9.163 -0.570 -0.666 1.00 89.00 70 TYR A O 1
ATOM 593 N N . GLU A 1 71 ? 9.424 -1.638 1.304 1.00 91.38 71 GLU A N 1
ATOM 594 C CA . GLU A 1 71 ? 8.996 -2.956 0.823 1.00 91.38 71 GLU A CA 1
ATOM 595 C C . GLU A 1 71 ? 7.578 -2.895 0.241 1.00 91.38 71 GLU A C 1
ATOM 597 O O . GLU A 1 71 ? 7.353 -3.247 -0.917 1.00 91.38 71 GLU A O 1
ATOM 602 N N . ILE A 1 72 ? 6.631 -2.338 1.003 1.00 93.12 72 ILE A N 1
ATOM 603 C CA . ILE A 1 72 ? 5.223 -2.221 0.601 1.00 93.12 72 ILE A CA 1
ATOM 604 C C . ILE A 1 72 ? 5.079 -1.443 -0.721 1.00 93.12 72 ILE A C 1
ATOM 606 O O . ILE A 1 72 ? 4.375 -1.882 -1.634 1.00 93.12 72 ILE A O 1
ATOM 610 N N . LYS A 1 73 ? 5.778 -0.307 -0.857 1.00 90.81 73 LYS A N 1
ATOM 611 C CA . LYS A 1 73 ? 5.770 0.520 -2.078 1.00 90.81 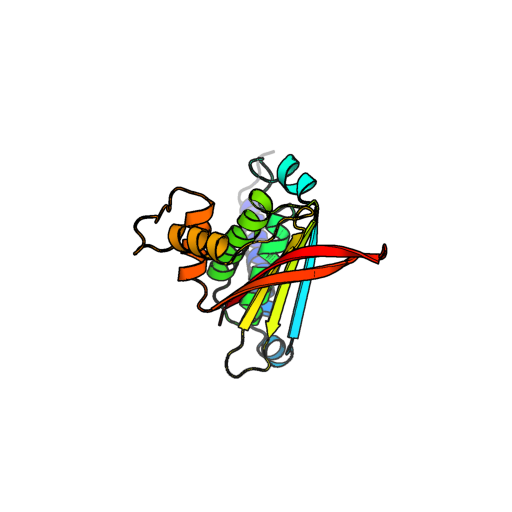73 LYS A CA 1
ATOM 612 C C . LYS A 1 73 ? 6.391 -0.196 -3.273 1.00 90.81 73 LYS A C 1
ATOM 614 O O . LYS A 1 73 ? 5.908 -0.040 -4.393 1.00 90.81 73 LYS A O 1
ATOM 619 N N . THR A 1 74 ? 7.454 -0.962 -3.043 1.00 90.50 74 THR A N 1
ATOM 620 C CA . THR A 1 74 ? 8.158 -1.706 -4.093 1.00 90.50 74 THR A CA 1
ATOM 621 C C . THR A 1 74 ? 7.283 -2.827 -4.642 1.00 90.50 74 THR A C 1
ATOM 623 O O . THR A 1 74 ? 7.170 -2.972 -5.859 1.00 90.50 74 THR A O 1
ATOM 626 N N . GLN A 1 75 ? 6.585 -3.559 -3.769 1.00 93.12 75 GLN A N 1
ATOM 627 C CA . GLN A 1 75 ? 5.643 -4.594 -4.200 1.00 93.12 75 GLN A CA 1
ATOM 628 C C . GLN A 1 75 ? 4.451 -4.000 -4.954 1.00 93.12 75 GLN A C 1
ATOM 630 O O . GLN A 1 75 ? 4.087 -4.511 -6.011 1.00 93.12 75 GLN A O 1
ATOM 635 N N . ALA A 1 76 ? 3.885 -2.886 -4.480 1.00 91.62 76 ALA A N 1
ATOM 636 C CA . ALA A 1 76 ? 2.812 -2.195 -5.195 1.00 91.62 76 ALA A CA 1
ATOM 637 C C . ALA A 1 76 ? 3.248 -1.728 -6.594 1.00 91.62 76 ALA A C 1
ATOM 639 O O . ALA A 1 76 ? 2.537 -1.970 -7.568 1.00 91.62 76 ALA A O 1
ATOM 640 N N . LYS A 1 77 ? 4.443 -1.127 -6.704 1.00 90.62 77 LYS A N 1
ATOM 641 C CA . LYS A 1 77 ? 5.023 -0.700 -7.986 1.00 90.62 77 LYS A CA 1
ATOM 642 C C . LYS A 1 77 ? 5.179 -1.884 -8.944 1.00 90.62 77 LYS A C 1
ATOM 644 O O . LYS A 1 77 ? 4.707 -1.820 -10.072 1.00 90.62 77 LYS A O 1
ATOM 649 N N . ARG A 1 78 ? 5.771 -2.986 -8.476 1.00 87.94 78 ARG A N 1
ATOM 650 C CA . ARG A 1 78 ? 5.975 -4.200 -9.280 1.00 87.94 78 ARG A CA 1
ATOM 651 C C . ARG A 1 78 ? 4.657 -4.783 -9.795 1.00 87.94 78 ARG A C 1
ATOM 653 O O . ARG A 1 78 ? 4.574 -5.186 -10.949 1.00 87.94 78 ARG A O 1
ATOM 660 N N . LEU A 1 79 ? 3.630 -4.849 -8.947 1.00 89.81 79 LEU A N 1
ATOM 661 C CA . LEU A 1 79 ? 2.317 -5.365 -9.342 1.00 89.81 79 LEU A CA 1
ATOM 662 C C . LEU A 1 79 ? 1.609 -4.447 -10.348 1.00 89.81 79 LEU A C 1
ATOM 664 O O . LEU A 1 79 ? 0.953 -4.950 -11.254 1.00 89.81 79 LEU A O 1
ATOM 668 N N . ALA A 1 80 ? 1.771 -3.128 -10.223 1.00 88.19 80 ALA A N 1
ATOM 669 C CA . ALA A 1 80 ? 1.256 -2.171 -11.199 1.00 88.19 80 ALA A CA 1
ATOM 670 C C . ALA A 1 80 ? 1.947 -2.311 -12.565 1.00 88.19 80 ALA A C 1
ATOM 672 O O . ALA A 1 80 ? 1.266 -2.355 -13.586 1.00 88.19 80 ALA A O 1
ATOM 673 N N . GLU A 1 81 ? 3.274 -2.476 -12.586 1.00 85.50 81 GLU A N 1
ATOM 674 C CA . GLU A 1 81 ? 4.040 -2.720 -13.820 1.00 85.50 81 GLU A CA 1
ATOM 675 C C . GLU A 1 81 ? 3.589 -4.013 -14.522 1.00 85.50 81 GLU A C 1
ATOM 677 O O . GLU A 1 81 ? 3.433 -4.037 -15.743 1.00 85.50 81 GLU A O 1
ATOM 682 N N . LEU A 1 82 ? 3.288 -5.074 -13.762 1.00 83.00 82 LEU A N 1
ATOM 683 C CA . LEU A 1 82 ? 2.733 -6.319 -14.312 1.00 83.00 82 LEU A CA 1
ATOM 684 C C . LEU A 1 82 ? 1.341 -6.151 -14.938 1.00 83.00 82 LEU A C 1
ATOM 686 O O . LEU A 1 82 ? 0.957 -6.964 -15.772 1.00 83.00 82 LEU A O 1
ATOM 690 N N . LEU A 1 83 ? 0.585 -5.132 -14.542 1.00 81.44 83 LEU A N 1
ATOM 691 C CA . LEU A 1 83 ? -0.732 -4.833 -15.101 1.00 81.44 83 LEU A CA 1
ATOM 692 C C . LEU A 1 83 ? -0.692 -3.777 -16.213 1.00 81.44 83 LEU A C 1
ATOM 694 O O . LEU A 1 83 ? -1.725 -3.498 -16.811 1.00 81.44 83 LEU A O 1
ATOM 698 N N . GLY A 1 84 ? 0.473 -3.182 -16.491 1.00 79.25 84 GLY A N 1
ATOM 699 C CA . GLY A 1 84 ? 0.577 -2.044 -17.406 1.00 79.25 84 GLY A CA 1
ATOM 700 C C . GLY A 1 84 ? -0.051 -0.754 -16.860 1.00 79.25 84 GLY A C 1
ATOM 701 O O . GLY A 1 84 ? -0.358 0.143 -17.640 1.00 79.25 84 GLY A O 1
ATOM 702 N N . LEU A 1 85 ? -0.241 -0.655 -15.540 1.00 83.75 85 LEU A N 1
ATOM 703 C CA . LEU A 1 85 ? -0.757 0.541 -14.867 1.00 83.75 85 LEU A CA 1
ATOM 704 C C . LEU A 1 85 ? 0.361 1.564 -14.615 1.00 83.75 85 LEU A C 1
ATOM 706 O O . LEU A 1 85 ? 1.546 1.215 -14.589 1.00 83.75 85 LEU A O 1
ATOM 710 N N . ASP A 1 86 ? -0.010 2.820 -14.340 1.00 87.31 86 ASP A N 1
ATOM 711 C CA . ASP A 1 86 ? 0.943 3.832 -13.867 1.00 87.31 86 ASP A CA 1
ATOM 712 C C . ASP A 1 86 ? 1.475 3.453 -12.475 1.00 87.31 86 ASP A C 1
ATOM 714 O O . ASP A 1 86 ? 0.843 3.642 -11.428 1.00 87.31 86 ASP A O 1
ATOM 718 N N . ALA A 1 87 ? 2.679 2.890 -12.479 1.00 87.56 87 ALA A N 1
ATOM 719 C CA . ALA A 1 87 ? 3.315 2.351 -11.294 1.00 87.56 87 ALA A CA 1
ATOM 720 C C . ALA A 1 87 ? 3.729 3.434 -10.286 1.00 87.56 87 ALA A C 1
ATOM 722 O O . ALA A 1 87 ? 3.790 3.155 -9.084 1.00 87.56 87 ALA A O 1
ATOM 723 N N . ASP A 1 88 ? 3.998 4.662 -10.737 1.00 88.50 88 ASP A N 1
ATOM 724 C CA . ASP A 1 88 ? 4.364 5.759 -9.844 1.00 88.50 88 ASP A CA 1
ATOM 725 C C . ASP A 1 88 ? 3.123 6.378 -9.195 1.00 88.50 88 ASP A C 1
ATOM 727 O O . ASP A 1 88 ? 3.150 6.629 -7.984 1.00 88.50 88 ASP A O 1
ATOM 731 N N . ALA A 1 89 ? 2.018 6.507 -9.935 1.00 87.06 89 ALA A N 1
ATOM 732 C CA . ALA A 1 89 ? 0.720 6.880 -9.372 1.00 87.06 89 ALA A CA 1
ATOM 733 C C . ALA A 1 89 ? 0.258 5.872 -8.306 1.00 87.06 89 ALA A C 1
ATO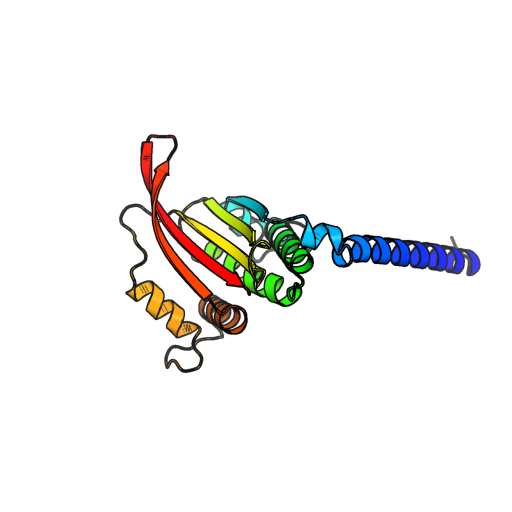M 735 O O . ALA A 1 89 ? -0.053 6.254 -7.172 1.00 87.06 89 ALA A O 1
ATOM 736 N N . VAL A 1 90 ? 0.311 4.568 -8.613 1.00 88.69 90 VAL A N 1
ATOM 737 C CA . VAL A 1 90 ? -0.010 3.503 -7.645 1.00 88.69 90 VAL A CA 1
ATOM 738 C C . VAL A 1 90 ? 0.889 3.585 -6.414 1.00 88.69 90 VAL A C 1
ATOM 740 O O . VAL A 1 90 ? 0.405 3.482 -5.28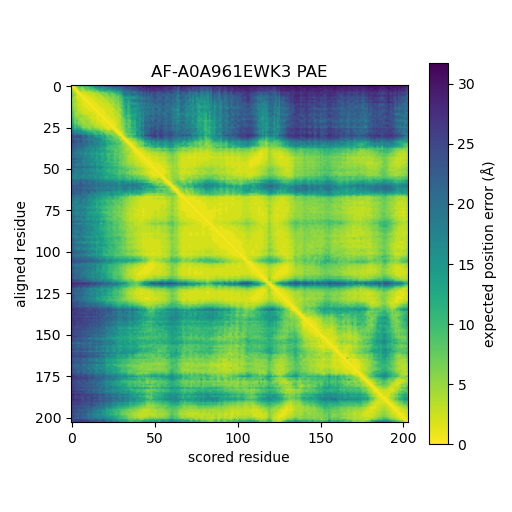5 1.00 88.69 90 VAL A O 1
ATOM 743 N N . ARG A 1 91 ? 2.196 3.797 -6.600 1.00 89.94 91 ARG A N 1
ATOM 744 C CA . ARG A 1 91 ? 3.153 3.914 -5.493 1.00 89.94 91 ARG A CA 1
ATOM 745 C C . ARG A 1 91 ? 2.806 5.071 -4.554 1.00 89.94 91 ARG A C 1
ATOM 747 O O . ARG A 1 91 ? 2.906 4.904 -3.334 1.00 89.94 91 ARG A O 1
ATOM 754 N N . ILE A 1 92 ? 2.421 6.228 -5.093 1.00 87.69 92 ILE A N 1
ATOM 755 C CA . ILE A 1 92 ? 2.010 7.399 -4.304 1.00 87.69 92 ILE A CA 1
ATOM 756 C C . ILE A 1 92 ? 0.726 7.085 -3.533 1.00 87.69 92 ILE A C 1
ATOM 758 O O . ILE A 1 92 ? 0.697 7.226 -2.312 1.00 87.69 92 ILE A O 1
ATOM 762 N N . MET A 1 93 ? -0.297 6.572 -4.218 1.00 87.62 93 MET A N 1
ATOM 763 C CA . MET A 1 93 ? -1.576 6.211 -3.603 1.00 87.62 93 MET A CA 1
ATOM 764 C C . MET A 1 93 ? -1.397 5.211 -2.451 1.00 87.62 93 MET A C 1
ATOM 766 O O . MET A 1 93 ? -1.893 5.436 -1.346 1.00 87.62 93 MET A O 1
ATOM 770 N N . VAL A 1 94 ? -0.629 4.139 -2.673 1.00 89.88 94 VAL A N 1
ATOM 771 C CA . VAL A 1 94 ? -0.350 3.130 -1.642 1.00 89.88 94 VAL A CA 1
ATOM 772 C C . VAL A 1 94 ? 0.428 3.735 -0.479 1.00 89.88 94 VAL A C 1
ATOM 774 O O . VAL A 1 94 ? 0.152 3.403 0.671 1.00 89.88 94 VAL A O 1
ATOM 777 N N . THR A 1 95 ? 1.373 4.639 -0.748 1.00 88.94 95 THR A N 1
ATOM 778 C CA . THR A 1 95 ? 2.117 5.336 0.309 1.00 88.94 95 THR A CA 1
ATOM 779 C C . THR A 1 95 ? 1.172 6.064 1.256 1.00 88.94 95 THR A C 1
ATOM 781 O O . THR A 1 95 ? 1.231 5.826 2.462 1.00 88.94 95 THR A O 1
ATOM 784 N N . GLU A 1 96 ? 0.292 6.903 0.712 1.00 85.06 96 GLU A N 1
ATOM 785 C CA . GLU A 1 96 ? -0.639 7.699 1.513 1.00 85.06 96 GLU A CA 1
ATOM 786 C C . GLU A 1 96 ? -1.652 6.798 2.232 1.00 85.06 96 GLU A C 1
ATOM 788 O O . GLU A 1 96 ? -1.926 6.997 3.413 1.00 85.06 96 GLU A O 1
ATOM 793 N N . ALA A 1 97 ? -2.165 5.754 1.570 1.00 86.25 97 ALA A N 1
ATOM 794 C CA . ALA A 1 97 ? -3.111 4.819 2.180 1.00 86.25 97 ALA A CA 1
ATOM 795 C C . ALA A 1 97 ? -2.504 4.061 3.374 1.00 86.25 97 ALA A C 1
ATOM 797 O O . ALA A 1 97 ? -3.152 3.916 4.415 1.00 86.25 97 ALA A O 1
ATOM 798 N N . VAL A 1 98 ? -1.255 3.600 3.242 1.00 89.75 98 VAL A N 1
ATOM 799 C CA . VAL A 1 98 ? -0.540 2.881 4.306 1.00 89.75 98 VAL A CA 1
ATOM 800 C C . VAL A 1 98 ? -0.185 3.826 5.451 1.00 89.75 98 VAL A C 1
ATOM 802 O O . VAL A 1 98 ? -0.396 3.475 6.609 1.00 89.75 98 VAL A O 1
ATOM 805 N N . GLN A 1 99 ? 0.291 5.039 5.160 1.00 86.75 99 GLN A N 1
ATOM 806 C CA . GLN A 1 99 ? 0.546 6.042 6.199 1.00 86.75 99 GLN A CA 1
ATOM 807 C C . GLN A 1 99 ? -0.730 6.380 6.970 1.00 86.75 99 GLN A C 1
ATOM 809 O O . GLN A 1 99 ? -0.728 6.346 8.195 1.00 86.75 99 GLN A O 1
ATOM 814 N N . ASN A 1 100 ? -1.846 6.586 6.272 1.00 83.12 100 ASN A N 1
ATOM 815 C CA . ASN A 1 100 ? -3.127 6.907 6.891 1.00 83.12 100 ASN A CA 1
ATOM 816 C C . ASN A 1 100 ? -3.590 5.817 7.875 1.00 83.12 100 ASN A C 1
ATOM 818 O O . ASN A 1 100 ? -3.966 6.119 9.007 1.00 83.12 100 ASN A O 1
ATOM 822 N N . ILE A 1 101 ? -3.516 4.539 7.483 1.00 86.25 101 ILE A N 1
ATOM 823 C CA . ILE A 1 101 ? -3.927 3.430 8.359 1.00 86.25 101 ILE A CA 1
ATOM 824 C C . ILE A 1 101 ? -2.920 3.149 9.489 1.00 86.25 101 ILE A C 1
ATOM 826 O O . ILE A 1 101 ? -3.296 2.588 10.522 1.00 86.25 101 ILE A O 1
ATOM 830 N N . LEU A 1 102 ? -1.650 3.526 9.324 1.00 87.94 102 LEU A N 1
ATOM 831 C CA . LEU A 1 102 ? -0.644 3.433 10.382 1.00 87.94 102 LEU A CA 1
ATOM 832 C C . LEU A 1 102 ? -0.790 4.566 11.404 1.00 87.94 102 LEU A C 1
ATOM 834 O O . LEU A 1 102 ? -0.758 4.296 12.598 1.00 87.94 102 LEU A O 1
ATOM 838 N N . GLU A 1 103 ? -0.982 5.806 10.959 1.00 84.56 103 GLU A N 1
ATOM 839 C CA . GLU A 1 103 ? -1.044 6.990 11.829 1.00 84.56 103 GLU A CA 1
ATOM 840 C C . GLU A 1 103 ? -2.409 7.174 12.497 1.00 84.56 103 GLU A C 1
ATOM 842 O O . GLU A 1 103 ? -2.494 7.665 13.622 1.00 84.56 103 GLU A O 1
ATOM 847 N N . HIS A 1 104 ? -3.491 6.798 11.814 1.00 80.06 104 HIS A N 1
ATOM 848 C CA . HIS A 1 104 ? -4.860 7.039 12.284 1.00 80.06 104 HIS A CA 1
ATOM 849 C C . HIS A 1 104 ? -5.643 5.762 12.579 1.00 80.06 104 HIS A C 1
ATOM 851 O O . HIS A 1 104 ? -6.779 5.821 13.060 1.00 80.06 104 HIS A O 1
ATOM 857 N N . GLY A 1 105 ? -5.060 4.604 12.275 1.00 78.50 105 GLY A N 1
ATOM 858 C CA . GLY A 1 105 ? -5.626 3.328 12.663 1.00 78.50 105 GLY A CA 1
ATOM 859 C C . GLY A 1 105 ? -5.507 3.083 14.166 1.00 78.50 105 GLY A C 1
ATOM 860 O O . GLY A 1 105 ? -4.742 3.710 14.895 1.00 78.50 105 GLY A O 1
ATOM 861 N N . SER A 1 106 ? -6.271 2.106 14.628 1.00 78.81 106 SER A N 1
ATOM 862 C CA . SER A 1 106 ? -6.209 1.528 15.971 1.00 78.81 106 SER A CA 1
ATOM 863 C C . SER A 1 106 ? -5.743 0.066 15.923 1.00 78.81 106 SER A C 1
ATOM 865 O O . SER A 1 106 ? -5.661 -0.524 14.844 1.00 78.81 106 SER A O 1
ATOM 867 N N . GLY A 1 107 ? -5.348 -0.498 17.067 1.00 83.19 107 GLY A N 1
ATOM 868 C CA . GLY A 1 107 ? -4.825 -1.870 17.157 1.00 83.19 107 GLY A CA 1
ATOM 869 C C . GLY A 1 107 ? -3.328 -1.989 16.860 1.00 83.19 107 GLY A C 1
ATOM 870 O O . GLY A 1 107 ? -2.732 -1.102 16.259 1.00 83.19 107 GLY A O 1
ATOM 871 N N . ARG A 1 108 ? -2.696 -3.077 17.300 1.00 87.81 108 ARG A N 1
ATOM 872 C CA . ARG A 1 108 ? -1.245 -3.253 17.128 1.00 87.81 108 ARG A CA 1
ATOM 873 C C . ARG A 1 108 ? -0.863 -3.613 15.694 1.00 87.81 108 ARG A C 1
ATOM 875 O O . ARG A 1 108 ? 0.170 -3.173 15.204 1.00 87.81 108 ARG A O 1
ATOM 882 N N . TYR A 1 109 ? -1.704 -4.393 15.021 1.00 90.31 109 TYR A N 1
ATOM 883 C CA . TYR A 1 109 ? -1.389 -4.941 13.709 1.00 90.31 109 TYR A CA 1
ATOM 884 C C . TYR A 1 109 ? -2.189 -4.280 12.589 1.00 90.31 109 TYR A C 1
ATOM 886 O O . TYR A 1 109 ? -3.380 -3.985 12.728 1.00 90.31 109 TYR A O 1
ATOM 894 N N . VAL A 1 110 ? -1.518 -4.080 11.456 1.00 92.44 110 VAL A N 1
ATOM 895 C CA . VAL A 1 110 ? -2.115 -3.626 10.198 1.00 92.44 110 VAL A CA 1
ATOM 896 C C . VAL A 1 110 ? -1.863 -4.682 9.136 1.00 92.44 110 VAL A C 1
ATOM 898 O O . VAL A 1 110 ? -0.727 -5.077 8.909 1.00 92.44 110 VAL A O 1
ATOM 901 N N . THR A 1 111 ? -2.908 -5.131 8.454 1.00 93.94 111 THR A N 1
ATOM 902 C CA . THR A 1 111 ? -2.777 -6.018 7.299 1.00 93.94 111 THR A CA 1
ATOM 903 C C . THR A 1 111 ? -2.847 -5.196 6.022 1.00 93.94 111 THR A C 1
ATOM 905 O O . THR A 1 111 ? -3.834 -4.494 5.784 1.00 93.94 111 THR A O 1
ATOM 908 N N . VAL A 1 112 ? -1.824 -5.311 5.183 1.00 95.12 112 VAL A N 1
ATOM 909 C CA . VAL A 1 112 ? -1.789 -4.739 3.836 1.00 95.12 112 VAL A CA 1
ATOM 910 C C . VAL A 1 112 ? -1.802 -5.881 2.838 1.00 95.12 112 VAL A C 1
ATOM 912 O O . VAL A 1 112 ? -1.015 -6.814 2.954 1.00 95.12 112 VAL A O 1
ATOM 915 N N . ARG A 1 113 ? -2.695 -5.817 1.855 1.00 96.31 113 ARG A N 1
ATOM 916 C CA . ARG A 1 113 ? -2.806 -6.822 0.803 1.00 96.31 113 ARG A CA 1
ATOM 917 C C . ARG A 1 113 ? -2.962 -6.155 -0.551 1.00 96.31 113 ARG A C 1
ATOM 919 O O . ARG A 1 113 ? -3.858 -5.337 -0.726 1.00 96.31 113 ARG A O 1
ATOM 926 N N . PHE A 1 114 ? -2.152 -6.565 -1.512 1.00 95.06 114 PHE A N 1
ATOM 927 C CA . PHE A 1 114 ? -2.277 -6.192 -2.915 1.00 95.06 114 PHE A CA 1
ATOM 928 C C . PHE A 1 114 ? -2.634 -7.425 -3.722 1.00 95.06 114 PHE A C 1
ATOM 930 O O . PHE A 1 114 ? -2.078 -8.495 -3.495 1.00 95.06 114 PHE A O 1
ATOM 937 N N . GLU A 1 115 ? -3.565 -7.291 -4.650 1.00 93.00 115 GLU A N 1
ATOM 938 C CA . GLU A 1 115 ? -4.007 -8.385 -5.498 1.00 93.00 115 GLU A CA 1
ATOM 939 C C . GLU A 1 115 ? -4.229 -7.873 -6.914 1.00 93.00 115 GLU A C 1
ATOM 941 O O . GLU A 1 115 ? -5.026 -6.961 -7.116 1.00 93.00 115 GLU A O 1
ATOM 946 N N . ILE A 1 116 ? -3.545 -8.470 -7.885 1.00 89.56 116 ILE A N 1
ATOM 947 C CA . ILE A 1 116 ? -3.820 -8.213 -9.298 1.00 89.56 116 ILE A CA 1
ATOM 948 C C . ILE A 1 116 ? -4.919 -9.151 -9.782 1.00 89.56 116 ILE A C 1
ATOM 950 O O . ILE A 1 116 ? -4.928 -10.340 -9.438 1.00 89.56 116 ILE A O 1
ATOM 954 N N . LYS A 1 117 ? -5.815 -8.619 -10.607 1.00 86.94 117 LYS A N 1
ATOM 955 C CA . LYS A 1 117 ? -6.782 -9.391 -11.382 1.00 86.94 117 LYS A CA 1
ATOM 956 C C . LYS A 1 117 ? -6.574 -9.095 -12.852 1.00 86.94 117 LYS A C 1
ATOM 958 O O . LYS A 1 117 ? -6.748 -7.960 -13.277 1.00 86.94 117 LYS A O 1
ATOM 963 N N . ASN A 1 118 ? -6.162 -10.116 -13.594 1.00 81.12 118 ASN A N 1
ATOM 964 C CA . ASN A 1 118 ? -5.844 -10.035 -15.019 1.00 81.12 118 ASN A CA 1
ATOM 965 C C . ASN A 1 118 ? -6.659 -11.044 -15.855 1.00 81.12 118 ASN A C 1
ATOM 967 O O . ASN A 1 118 ? -6.244 -11.557 -16.898 1.00 81.12 118 ASN A O 1
ATOM 971 N N . ASP A 1 119 ? -7.807 -11.436 -15.316 1.00 72.56 119 ASP A N 1
ATOM 972 C CA . ASP A 1 119 ? -8.826 -12.274 -15.943 1.00 72.56 119 ASP A CA 1
ATOM 973 C C . ASP A 1 119 ? -9.985 -11.448 -16.531 1.00 72.56 119 ASP A C 1
ATOM 975 O O . ASP A 1 119 ? -10.826 -11.989 -17.247 1.00 72.56 119 ASP A O 1
ATOM 979 N N . SER A 1 120 ? -10.014 -10.142 -16.262 1.00 59.59 120 SER A N 1
ATOM 980 C CA . SER A 1 120 ? -11.049 -9.195 -16.671 1.00 59.59 120 SER A CA 1
ATOM 981 C C . SER A 1 120 ? -10.718 -8.460 -17.976 1.00 59.59 120 SER A C 1
ATOM 983 O O . SER A 1 120 ? -9.562 -8.325 -18.362 1.00 59.59 120 SER A O 1
ATOM 985 N N . VAL A 1 121 ? -11.762 -7.937 -18.640 1.00 67.38 121 VAL A N 1
ATOM 986 C CA . VAL A 1 121 ? -11.643 -7.018 -19.796 1.00 67.38 121 VAL A CA 1
ATOM 987 C C . VAL A 1 121 ? -10.767 -5.805 -19.450 1.00 67.38 121 VAL A C 1
ATOM 989 O O . VAL A 1 121 ? -10.025 -5.335 -20.303 1.00 67.38 121 VAL A O 1
ATOM 992 N N . ASN A 1 122 ? -10.810 -5.375 -18.183 1.00 73.12 122 ASN A N 1
ATOM 993 C CA . ASN A 1 122 ? -9.952 -4.343 -17.609 1.00 73.12 122 ASN A CA 1
ATOM 994 C C . ASN A 1 122 ? -9.150 -4.956 -16.450 1.00 73.12 122 ASN A C 1
ATOM 996 O O . ASN A 1 122 ? -9.754 -5.282 -15.418 1.00 73.12 122 ASN A O 1
ATOM 1000 N N . PRO A 1 123 ? -7.839 -5.188 -16.611 1.00 80.44 123 PRO A N 1
ATOM 1001 C CA . PRO A 1 123 ? -6.980 -5.641 -15.526 1.00 80.44 123 PRO A CA 1
ATOM 1002 C C . PRO A 1 123 ? -6.958 -4.614 -14.392 1.00 80.44 123 PRO A C 1
ATOM 1004 O O . PRO A 1 123 ? -6.963 -3.424 -14.659 1.00 80.44 123 PRO A O 1
ATOM 1007 N N . CYS A 1 124 ? -6.938 -5.041 -13.130 1.00 87.00 124 CYS A N 1
ATOM 1008 C CA . CYS A 1 124 ? -6.979 -4.093 -12.015 1.00 87.00 124 CYS A CA 1
ATOM 1009 C C . CYS A 1 124 ? -6.113 -4.510 -10.827 1.00 87.00 124 CYS A C 1
ATOM 1011 O O . CYS A 1 124 ? -5.896 -5.701 -10.560 1.00 87.00 124 CYS A O 1
ATOM 1013 N N . LEU A 1 125 ? -5.638 -3.507 -10.086 1.00 90.19 125 LEU A N 1
ATOM 1014 C CA . LEU A 1 125 ? -4.949 -3.687 -8.813 1.00 90.19 125 LEU A CA 1
ATOM 1015 C C . LEU A 1 125 ? -5.914 -3.4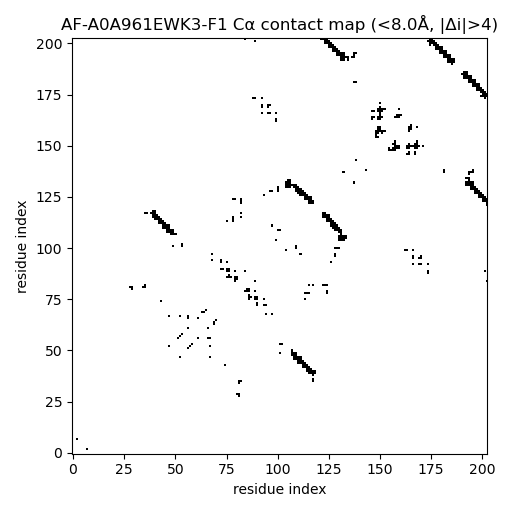10 -7.661 1.00 90.19 125 LEU A C 1
ATOM 1017 O O . LEU A 1 125 ? -6.358 -2.281 -7.453 1.00 90.19 125 LEU A O 1
ATOM 1021 N N . ILE A 1 126 ? -6.175 -4.432 -6.852 1.00 92.06 126 ILE A N 1
ATOM 1022 C CA . ILE A 1 126 ? -6.962 -4.323 -5.628 1.00 92.06 126 ILE A CA 1
ATOM 1023 C C . ILE A 1 126 ? -6.015 -4.182 -4.440 1.00 92.06 126 ILE A C 1
ATOM 1025 O O . ILE A 1 126 ? -5.317 -5.124 -4.067 1.00 92.06 126 ILE A O 1
ATOM 1029 N N . SER A 1 127 ? -6.043 -3.018 -3.799 1.00 92.94 127 SER A N 1
ATOM 1030 C CA . SER A 1 127 ? -5.278 -2.722 -2.587 1.00 92.94 127 SER A CA 1
ATOM 1031 C C . SER A 1 127 ? -6.193 -2.721 -1.369 1.00 92.94 127 SER A C 1
ATOM 1033 O O . SER A 1 127 ? -7.174 -1.992 -1.312 1.00 92.94 127 SER A O 1
ATOM 1035 N N . SER A 1 128 ? -5.899 -3.556 -0.382 1.00 92.62 128 SER A N 1
ATOM 1036 C CA . SER A 1 128 ? -6.675 -3.732 0.841 1.00 92.62 128 SER A CA 1
ATOM 1037 C C . SER A 1 128 ? -5.833 -3.392 2.064 1.00 92.62 128 SER A C 1
ATOM 1039 O O . SER A 1 128 ? -4.781 -3.985 2.276 1.00 92.62 128 SER A O 1
ATOM 1041 N N . PHE A 1 129 ? -6.342 -2.506 2.911 1.00 91.75 129 PHE A N 1
ATOM 1042 C CA . PHE A 1 129 ? -5.699 -2.059 4.142 1.00 91.75 129 PHE A CA 1
ATOM 1043 C C . PHE A 1 129 ? -6.653 -2.309 5.299 1.00 91.75 129 PHE A C 1
ATOM 1045 O O . PHE A 1 129 ? -7.780 -1.811 5.290 1.00 91.75 129 PHE A O 1
ATOM 1052 N N . LYS A 1 130 ? -6.235 -3.103 6.278 1.00 91.31 130 LYS A N 1
ATOM 1053 C CA . LYS A 1 130 ? -7.075 -3.529 7.396 1.00 91.31 130 LYS A CA 1
ATOM 1054 C C . LYS A 1 130 ? -6.367 -3.301 8.721 1.00 91.31 130 LYS A C 1
ATOM 1056 O O . LYS A 1 130 ? -5.174 -3.554 8.832 1.00 91.31 130 LYS A O 1
ATOM 1061 N N . HIS A 1 131 ? -7.114 -2.879 9.731 1.00 89.62 131 HIS A N 1
ATOM 1062 C CA . HIS A 1 131 ? -6.624 -2.810 11.101 1.00 89.62 131 HIS A CA 1
ATOM 1063 C C . HIS A 1 131 ? -7.726 -3.150 12.103 1.00 89.62 131 HIS A C 1
ATOM 1065 O O . HIS A 1 131 ? -8.920 -3.044 11.805 1.00 89.62 131 HIS A O 1
ATOM 1071 N N . GLU A 1 132 ? -7.316 -3.563 13.295 1.00 84.56 132 GLU A N 1
ATOM 1072 C CA . GLU A 1 132 ? -8.237 -3.864 14.387 1.00 84.56 132 GLU A CA 1
ATOM 1073 C C . GLU A 1 132 ? -8.837 -2.584 14.980 1.00 84.56 132 GLU A C 1
ATOM 1075 O O . GLU A 1 132 ? -8.217 -1.518 15.007 1.00 84.56 132 GLU A O 1
ATOM 1080 N N . LEU A 1 133 ? -10.065 -2.687 15.478 1.00 82.94 133 LEU A N 1
ATOM 1081 C CA . LEU A 1 133 ? -10.733 -1.620 16.209 1.00 82.94 133 LEU A CA 1
ATOM 1082 C C . LEU A 1 133 ? -10.773 -1.960 17.703 1.00 82.94 133 LEU A C 1
ATOM 1084 O O . LEU A 1 133 ? -10.990 -3.124 18.052 1.00 82.94 133 LEU A O 1
ATOM 1088 N N . PRO A 1 134 ? -10.616 -0.969 18.601 1.00 77.75 134 PRO A N 1
ATOM 1089 C CA . PRO A 1 134 ? -10.786 -1.176 20.029 1.00 77.75 134 PRO A CA 1
ATOM 1090 C C . PRO A 1 134 ? -12.186 -1.704 20.340 1.00 77.75 134 PRO A C 1
ATOM 1092 O O . PRO A 1 134 ? -13.163 -1.403 19.644 1.00 77.75 134 PRO A O 1
ATOM 1095 N N . THR A 1 135 ? -12.301 -2.468 21.423 1.00 73.06 135 THR A N 1
ATOM 1096 C CA . THR A 1 135 ? -13.582 -3.021 21.868 1.00 73.06 135 THR A CA 1
ATOM 1097 C C . THR A 1 135 ? -14.624 -1.912 22.027 1.00 73.06 135 THR A C 1
ATOM 1099 O O . THR A 1 135 ? -14.389 -0.914 22.701 1.00 73.06 135 THR A O 1
ATOM 1102 N N . GLY A 1 136 ? -15.787 -2.088 21.397 1.00 68.25 136 GLY A N 1
ATOM 1103 C CA . GLY A 1 136 ? -16.885 -1.118 21.436 1.00 68.25 136 GLY A CA 1
ATOM 1104 C C . GLY A 1 136 ? -16.849 -0.062 20.329 1.00 68.25 136 GLY A C 1
ATOM 1105 O O . GLY A 1 136 ? -17.905 0.480 20.010 1.00 68.25 136 GLY A O 1
ATOM 1106 N N . GLN A 1 137 ? -15.713 0.155 19.661 1.00 70.25 137 GLN A N 1
ATOM 1107 C CA . GLN A 1 137 ? -15.632 1.083 18.533 1.00 70.25 137 GLN A CA 1
ATOM 1108 C C . GLN A 1 137 ? -16.112 0.434 17.226 1.00 70.25 137 GLN A C 1
ATOM 1110 O O . GLN A 1 137 ? -16.005 -0.780 17.021 1.00 70.25 137 GLN A O 1
ATOM 1115 N N . VAL A 1 138 ? -16.690 1.259 16.359 1.00 70.50 138 VAL A N 1
ATOM 1116 C CA . VAL A 1 138 ? -17.008 0.984 14.952 1.00 70.50 138 VAL A CA 1
ATOM 1117 C C . VAL A 1 138 ? -16.752 2.271 14.185 1.00 70.50 138 VAL A C 1
ATOM 1119 O O . VAL A 1 138 ? -17.028 3.344 14.715 1.00 70.50 138 VAL A O 1
ATOM 1122 N N . TYR A 1 139 ? -16.267 2.184 12.949 1.00 68.19 139 TYR A N 1
ATOM 1123 C CA . TYR A 1 139 ? -16.336 3.341 12.062 1.00 68.19 139 TYR A CA 1
ATOM 1124 C C . TYR A 1 139 ? -17.778 3.482 11.588 1.00 68.19 139 TYR A C 1
ATOM 1126 O O . TYR A 1 139 ? -18.303 2.597 10.910 1.00 68.19 139 TYR A O 1
ATOM 1134 N N . THR A 1 140 ? -18.443 4.568 11.953 1.00 67.81 140 THR A N 1
ATOM 1135 C CA . THR A 1 140 ? -19.787 4.841 11.446 1.00 67.81 140 THR A CA 1
ATOM 1136 C C . THR A 1 140 ? -19.716 5.376 10.015 1.00 67.81 140 THR A C 1
ATOM 1138 O O . THR A 1 140 ? -18.685 5.879 9.565 1.00 67.81 140 THR A O 1
ATOM 1141 N N . LEU A 1 141 ? -20.833 5.310 9.283 1.00 65.00 141 LEU A N 1
ATOM 1142 C CA . LEU A 1 141 ? -20.948 5.991 7.987 1.00 65.00 141 LEU A CA 1
ATOM 1143 C C . LEU A 1 141 ? -20.703 7.503 8.119 1.00 65.00 141 LEU A C 1
ATOM 1145 O O . LEU A 1 141 ? -20.162 8.110 7.202 1.00 65.00 141 LEU A O 1
ATOM 1149 N N . SER A 1 142 ? -21.035 8.096 9.271 1.00 70.56 142 SER A N 1
ATOM 1150 C CA . SER A 1 142 ? -20.752 9.505 9.556 1.00 70.56 142 SER A CA 1
ATOM 1151 C C . SER A 1 142 ? -19.249 9.779 9.626 1.00 70.56 142 SER A C 1
ATOM 1153 O O . SER A 1 142 ? -18.783 10.717 8.986 1.00 70.56 142 SER A O 1
ATOM 1155 N N . ASP A 1 143 ? -18.479 8.939 10.326 1.00 69.44 143 ASP A N 1
ATOM 1156 C CA . ASP A 1 143 ? -17.015 9.079 10.409 1.00 69.44 143 ASP A CA 1
ATOM 1157 C C . ASP A 1 143 ? -16.370 8.949 9.026 1.00 69.44 143 ASP A C 1
ATOM 1159 O O . ASP A 1 143 ? -15.423 9.656 8.685 1.00 69.44 143 ASP A O 1
ATOM 1163 N N . ILE A 1 144 ? -16.897 8.043 8.202 1.00 66.19 144 ILE A N 1
ATOM 1164 C CA . ILE A 1 144 ? -16.433 7.837 6.830 1.00 66.19 144 ILE A CA 1
ATOM 1165 C C . ILE A 1 144 ? -16.724 9.073 5.973 1.00 66.19 144 ILE A C 1
ATOM 1167 O O . ILE A 1 144 ? -15.819 9.580 5.312 1.00 66.19 144 ILE A O 1
ATOM 1171 N N . ASN A 1 145 ? -17.954 9.586 6.023 1.00 68.75 145 ASN A N 1
ATOM 1172 C CA . ASN A 1 145 ? -18.372 10.743 5.234 1.00 68.75 145 ASN A CA 1
ATOM 1173 C C . ASN A 1 145 ? -17.622 12.010 5.651 1.00 68.75 145 ASN A C 1
ATOM 1175 O O . ASN A 1 145 ? -17.128 12.729 4.792 1.00 68.75 145 ASN A O 1
ATOM 1179 N N . GLN A 1 146 ? -17.450 12.254 6.951 1.00 74.44 146 GLN A N 1
ATOM 1180 C CA . GLN A 1 146 ? -16.671 13.395 7.435 1.00 74.44 146 GLN A CA 1
ATOM 1181 C C . GLN A 1 146 ? -15.216 13.350 6.970 1.00 74.44 146 GLN A C 1
ATOM 1183 O O . GLN A 1 146 ? -14.652 14.379 6.612 1.00 74.44 146 GLN A O 1
ATOM 1188 N N . ASN A 1 147 ? -14.598 12.168 6.948 1.00 70.31 147 ASN A N 1
ATOM 1189 C CA . ASN A 1 147 ? -13.238 12.037 6.435 1.00 70.31 147 ASN A CA 1
ATOM 1190 C C . ASN A 1 147 ? -13.181 12.225 4.914 1.00 70.31 147 ASN A C 1
ATOM 1192 O O . ASN A 1 147 ? -12.280 12.904 4.432 1.00 70.31 147 ASN A O 1
ATOM 1196 N N . ALA A 1 148 ? -14.154 11.692 4.169 1.00 70.38 148 ALA A N 1
ATOM 1197 C CA . ALA A 1 148 ? -14.245 11.903 2.726 1.00 70.38 148 ALA A CA 1
ATOM 1198 C C . ALA A 1 148 ? -14.381 13.395 2.372 1.00 70.38 148 ALA A C 1
ATOM 1200 O O . ALA A 1 148 ? -13.722 13.860 1.446 1.00 70.38 148 ALA A O 1
ATOM 1201 N N . LEU A 1 149 ? -15.152 14.155 3.160 1.00 79.25 149 LEU A N 1
ATOM 1202 C CA . LEU A 1 149 ? -15.334 15.601 2.992 1.00 79.25 149 LEU A CA 1
ATOM 1203 C C . LEU A 1 149 ? -14.037 16.406 3.156 1.00 79.25 149 LEU A C 1
ATOM 1205 O O . LEU A 1 149 ? -13.941 17.489 2.589 1.00 79.25 149 LEU A O 1
ATOM 1209 N N . LYS A 1 150 ? -13.038 15.902 3.891 1.00 79.06 150 LYS A N 1
ATOM 1210 C CA . LYS A 1 150 ? -11.738 16.583 4.044 1.00 79.06 150 LYS A CA 1
ATOM 1211 C C . LYS A 1 150 ? -10.848 16.478 2.812 1.00 79.06 150 LYS A C 1
ATOM 1213 O O . LYS A 1 150 ? -10.007 17.343 2.600 1.00 79.06 150 LYS A O 1
ATOM 1218 N N . GLY A 1 151 ? -11.022 15.421 2.021 1.00 74.69 151 GLY A N 1
ATOM 1219 C CA . GLY A 1 151 ? -10.308 15.229 0.758 1.00 74.69 151 GLY A CA 1
ATOM 1220 C C . GLY A 1 151 ? -11.083 15.693 -0.469 1.00 74.69 151 GLY A C 1
ATOM 1221 O O . GLY A 1 151 ? -10.588 15.547 -1.581 1.00 74.69 151 GLY A O 1
ATOM 1222 N N . ASP A 1 152 ? -12.303 16.203 -0.300 1.00 80.19 152 ASP A N 1
ATOM 1223 C CA . ASP A 1 152 ? -13.131 16.650 -1.413 1.00 80.19 152 ASP A CA 1
ATOM 1224 C C . ASP A 1 152 ? -12.971 18.151 -1.655 1.00 80.19 152 ASP A C 1
ATOM 1226 O O . ASP A 1 152 ? -13.423 18.947 -0.844 1.00 80.19 152 ASP A O 1
ATOM 1230 N N . VAL A 1 153 ? -12.380 18.548 -2.782 1.00 81.81 153 VAL A N 1
ATOM 1231 C CA . VAL A 1 153 ? -12.131 19.963 -3.127 1.00 81.81 153 VAL A CA 1
ATOM 1232 C C . VAL A 1 153 ? -13.387 20.827 -3.203 1.00 81.81 153 VAL A C 1
ATOM 1234 O O . VAL A 1 153 ? -13.294 22.044 -3.066 1.00 81.81 153 VAL A O 1
ATOM 1237 N N . THR A 1 154 ? -14.562 20.231 -3.416 1.00 83.88 154 THR A N 1
ATOM 1238 C CA . THR A 1 154 ? -15.834 20.972 -3.44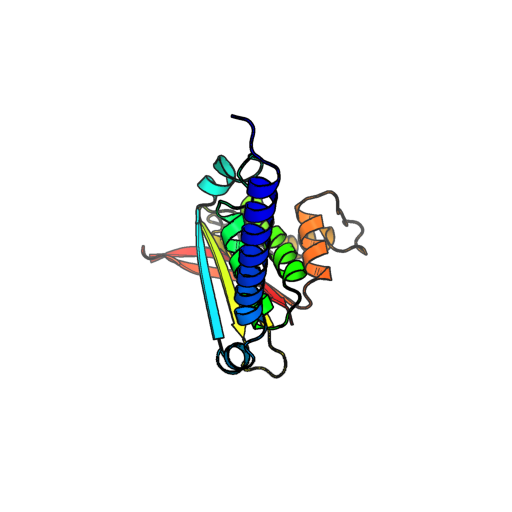8 1.00 83.88 154 THR A CA 1
ATOM 1239 C C . THR A 1 154 ? -16.489 21.117 -2.074 1.00 83.88 154 THR A C 1
ATOM 1241 O O . THR A 1 154 ? -17.530 21.760 -1.957 1.00 83.88 154 THR A O 1
ATOM 1244 N N . SER A 1 155 ? -15.922 20.496 -1.039 1.00 84.00 155 SER A N 1
ATOM 1245 C CA . SER A 1 155 ? -16.434 20.530 0.330 1.00 84.00 155 SER A CA 1
ATOM 1246 C C . SER A 1 155 ? -15.939 21.768 1.076 1.00 84.00 155 SER A C 1
ATOM 1248 O O . SER A 1 155 ? -14.769 22.133 0.999 1.00 84.00 155 SER A O 1
ATOM 1250 N N . GLU A 1 156 ? -16.802 22.362 1.900 1.00 84.00 156 GLU A N 1
ATOM 1251 C CA . GLU A 1 156 ? -16.428 23.433 2.839 1.00 84.00 156 GLU A CA 1
ATOM 1252 C C . GLU A 1 156 ? -15.448 22.971 3.933 1.00 84.00 156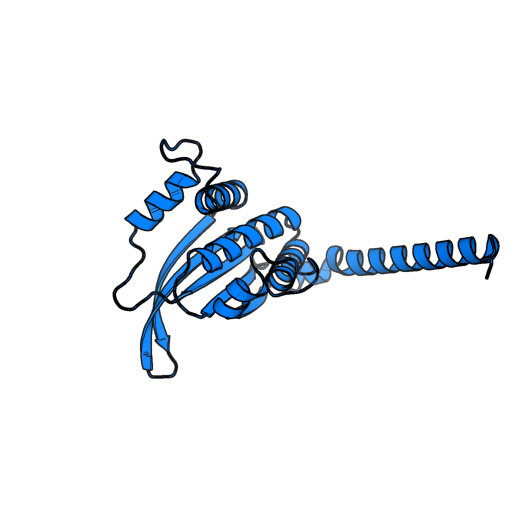 GLU A C 1
ATOM 1254 O O . GLU A 1 156 ? -14.840 23.786 4.623 1.00 84.00 156 GLU A O 1
ATOM 1259 N N . HIS A 1 157 ? -15.287 21.655 4.089 1.00 84.38 157 HIS A N 1
ATOM 1260 C CA . HIS A 1 157 ? -14.351 21.029 5.020 1.00 84.38 157 HIS A CA 1
ATOM 1261 C C . HIS A 1 157 ? -13.062 20.547 4.347 1.00 84.38 157 HIS A C 1
ATOM 1263 O O . HIS A 1 157 ? -12.295 19.827 4.991 1.00 84.38 157 HIS A O 1
ATOM 1269 N N . PHE A 1 158 ? -12.843 20.888 3.072 1.00 84.31 158 PHE A N 1
ATOM 1270 C CA . PHE A 1 158 ? -11.617 20.539 2.367 1.00 84.31 158 PHE A CA 1
ATOM 1271 C C . PHE A 1 158 ? -10.394 21.079 3.110 1.00 84.31 158 PHE A C 1
ATOM 1273 O O . PHE A 1 158 ? -10.300 22.274 3.388 1.00 84.31 158 PHE A O 1
ATOM 1280 N N . ASP A 1 159 ? -9.450 20.193 3.411 1.00 81.94 159 ASP A N 1
ATOM 1281 C CA . ASP A 1 159 ? -8.229 20.546 4.125 1.00 81.94 159 ASP A CA 1
ATOM 1282 C C . ASP A 1 159 ? -7.057 19.710 3.603 1.00 81.94 159 ASP A C 1
ATOM 1284 O O . ASP A 1 159 ? -6.751 18.625 4.115 1.00 81.94 159 ASP A O 1
ATOM 1288 N N . PHE A 1 160 ? -6.406 20.235 2.562 1.00 78.94 160 PHE A N 1
ATOM 1289 C CA . PHE A 1 160 ? -5.224 19.626 1.952 1.00 78.94 160 PHE A CA 1
ATOM 1290 C C . PHE A 1 160 ? -3.990 19.648 2.866 1.00 78.94 160 PHE A C 1
ATOM 1292 O O . PHE A 1 160 ? -3.095 18.823 2.698 1.00 78.94 160 PHE A O 1
ATOM 1299 N N . GLU A 1 161 ? -3.930 20.562 3.836 1.00 79.94 161 GLU A N 1
ATOM 1300 C CA . GLU A 1 161 ? -2.792 20.673 4.757 1.00 79.94 161 GLU A CA 1
ATOM 1301 C C . GLU A 1 161 ? -2.827 19.573 5.828 1.00 79.94 161 GLU A C 1
ATOM 1303 O O . GLU A 1 161 ? -1.791 19.163 6.357 1.00 79.94 161 GLU A O 1
ATOM 1308 N N . SER A 1 162 ? -4.008 19.023 6.126 1.00 78.19 162 SER A N 1
ATOM 1309 C CA . SER A 1 162 ? -4.116 17.842 6.980 1.00 78.19 162 SER A CA 1
ATOM 1310 C C . SER A 1 162 ? -3.608 16.578 6.266 1.00 78.19 162 SER A C 1
ATOM 1312 O O . SER A 1 162 ? -4.055 16.252 5.166 1.00 78.19 162 SER A O 1
ATOM 1314 N N . SER A 1 163 ? -2.748 15.777 6.918 1.00 71.62 163 SER A N 1
ATOM 1315 C CA . SER A 1 163 ? -2.256 14.496 6.361 1.00 71.62 163 SER A CA 1
ATOM 1316 C C . SER A 1 163 ? -3.395 13.577 5.907 1.00 71.62 163 SER A C 1
ATOM 1318 O O . SER A 1 163 ? -3.301 12.885 4.893 1.00 71.62 163 SER A O 1
ATOM 1320 N N . ARG A 1 164 ? -4.512 13.600 6.644 1.00 76.38 164 ARG A N 1
ATOM 1321 C CA . ARG A 1 164 ? -5.701 12.809 6.330 1.00 76.38 164 ARG A CA 1
ATOM 1322 C C . ARG A 1 164 ? -6.438 13.353 5.104 1.00 76.38 164 ARG A C 1
ATOM 1324 O O . ARG A 1 164 ? -6.762 12.559 4.229 1.00 76.38 164 ARG A O 1
ATOM 1331 N N . GLY A 1 165 ? -6.673 14.663 5.016 1.00 77.88 165 GLY A N 1
ATOM 1332 C CA . GLY A 1 165 ? -7.333 15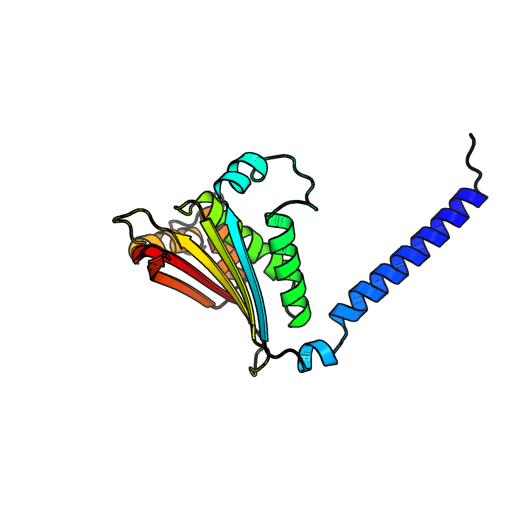.292 3.867 1.00 77.88 165 GLY A CA 1
ATOM 1333 C C . GLY A 1 165 ? -6.503 15.194 2.588 1.00 77.88 165 GLY A C 1
ATOM 1334 O O . GLY A 1 165 ? -7.038 14.793 1.555 1.00 77.88 165 GLY A O 1
ATOM 1335 N N . ARG A 1 166 ? -5.182 15.399 2.674 1.00 79.06 166 ARG A N 1
ATOM 1336 C CA . ARG A 1 166 ? -4.243 15.156 1.568 1.00 79.06 166 ARG A CA 1
ATOM 1337 C C . ARG A 1 166 ? -4.321 13.723 1.051 1.00 79.06 166 ARG A C 1
ATOM 1339 O O . ARG A 1 166 ? -4.456 13.508 -0.152 1.00 79.06 166 ARG A O 1
ATOM 1346 N N . GLY A 1 167 ? -4.272 12.745 1.957 1.00 80.31 167 GLY A N 1
ATOM 1347 C CA . GLY A 1 167 ? -4.376 11.336 1.592 1.00 80.31 167 GLY A CA 1
ATOM 1348 C C . GLY A 1 167 ? -5.705 11.018 0.902 1.00 80.31 167 GLY A C 1
ATOM 1349 O O . GLY A 1 167 ? -5.717 10.344 -0.125 1.00 80.31 167 GLY A O 1
ATOM 1350 N N . GLU A 1 168 ? -6.826 11.524 1.426 1.00 79.38 168 GLU A N 1
ATOM 1351 C CA . GLU A 1 168 ? -8.151 11.336 0.817 1.00 79.38 168 GLU A CA 1
ATOM 1352 C C . GLU A 1 168 ? -8.279 11.987 -0.562 1.00 79.38 168 GLU A C 1
ATOM 1354 O O . GLU A 1 168 ? -8.878 11.374 -1.449 1.00 79.38 168 GLU A O 1
ATOM 1359 N N . TYR A 1 169 ? -7.704 13.177 -0.748 1.00 82.06 169 TYR A N 1
ATOM 1360 C CA . TYR A 1 169 ? -7.659 13.867 -2.035 1.00 82.06 169 TYR A CA 1
ATOM 1361 C C . TYR A 1 169 ? -6.858 13.065 -3.067 1.00 82.06 169 TYR A C 1
ATOM 1363 O O . TYR A 1 169 ? -7.391 12.703 -4.112 1.00 82.06 169 TYR A O 1
ATOM 1371 N N . ILE A 1 170 ? -5.616 12.690 -2.738 1.00 81.06 170 ILE A N 1
ATOM 1372 C CA . ILE A 1 170 ? -4.743 11.899 -3.623 1.00 81.06 170 ILE A CA 1
ATOM 1373 C C . ILE A 1 170 ? -5.408 10.570 -3.996 1.00 81.06 170 ILE A C 1
ATOM 1375 O O . ILE A 1 170 ? -5.384 10.162 -5.153 1.00 81.06 170 ILE A O 1
ATOM 1379 N N . MET A 1 171 ? -6.032 9.890 -3.031 1.00 79.44 171 MET A N 1
ATOM 1380 C CA . MET A 1 171 ? -6.753 8.649 -3.309 1.00 79.44 171 MET A CA 1
ATOM 1381 C C . MET A 1 171 ? -7.955 8.867 -4.237 1.00 79.44 171 MET A C 1
ATOM 1383 O O . MET A 1 171 ? -8.213 8.007 -5.069 1.00 79.44 171 MET A O 1
ATOM 1387 N N . LYS A 1 172 ? -8.698 9.973 -4.108 1.00 80.12 172 LYS A N 1
ATOM 1388 C CA . LYS A 1 172 ? -9.836 10.285 -4.991 1.00 80.12 172 LYS A CA 1
ATOM 1389 C C . LYS A 1 172 ? -9.380 10.561 -6.427 1.00 80.12 172 LYS A C 1
ATOM 1391 O O . LYS A 1 172 ? -10.004 10.055 -7.344 1.00 80.12 172 LYS A O 1
ATOM 1396 N N . GLU A 1 173 ? -8.296 11.312 -6.603 1.00 80.88 173 GLU A N 1
ATOM 1397 C CA . GLU A 1 173 ? -7.768 11.661 -7.931 1.00 80.88 173 GLU A CA 1
ATOM 1398 C C . GLU A 1 173 ? -7.140 10.464 -8.661 1.00 80.88 173 GLU A C 1
ATOM 1400 O O . GLU A 1 173 ? -7.142 10.418 -9.886 1.00 80.88 173 GLU A O 1
ATOM 1405 N N . LEU A 1 174 ? -6.586 9.500 -7.917 1.00 80.25 174 LEU A N 1
ATOM 1406 C CA . LEU A 1 174 ? -5.850 8.364 -8.487 1.00 80.25 174 LEU A CA 1
ATOM 1407 C C . LEU A 1 174 ? -6.636 7.043 -8.499 1.00 80.25 174 LEU A C 1
ATOM 1409 O O . LEU A 1 174 ? -6.110 6.051 -8.999 1.00 80.25 174 LEU A O 1
ATOM 1413 N N . THR A 1 175 ? -7.834 6.977 -7.902 1.00 74.75 175 THR A N 1
ATOM 1414 C CA . THR A 1 175 ? -8.646 5.744 -7.869 1.00 74.75 175 THR A CA 1
ATOM 1415 C C . THR A 1 175 ? -10.134 6.026 -8.048 1.00 74.75 175 THR A C 1
ATOM 1417 O O . THR A 1 175 ? -10.733 6.767 -7.266 1.00 74.75 175 THR A O 1
ATOM 1420 N N . ASP A 1 176 ? -10.747 5.352 -9.022 1.00 67.31 176 ASP A N 1
ATOM 1421 C CA . ASP A 1 176 ? -12.176 5.495 -9.326 1.00 67.31 176 ASP A CA 1
ATOM 1422 C C . ASP A 1 176 ? -13.077 4.779 -8.312 1.00 67.31 176 ASP A C 1
ATOM 1424 O O . ASP A 1 176 ? -14.220 5.179 -8.083 1.00 67.31 176 ASP A O 1
ATOM 1428 N N . GLU A 1 177 ? -12.571 3.728 -7.657 1.00 73.81 177 GLU A N 1
ATOM 1429 C CA . GLU A 1 177 ? -13.379 2.896 -6.772 1.00 73.81 177 GLU A CA 1
ATOM 1430 C C . GLU A 1 177 ? -12.736 2.642 -5.413 1.00 73.81 177 GLU A C 1
ATOM 1432 O O . GLU A 1 177 ? -11.675 2.028 -5.262 1.00 73.81 177 GLU A O 1
ATOM 1437 N N . ARG A 1 178 ? -13.460 3.068 -4.375 1.00 71.31 178 ARG A N 1
ATOM 1438 C CA . ARG A 1 178 ? -13.075 2.901 -2.976 1.00 71.31 178 ARG A CA 1
ATOM 1439 C C . ARG A 1 178 ? -14.218 2.252 -2.211 1.00 71.31 178 ARG A C 1
ATOM 1441 O O . ARG A 1 178 ? -15.358 2.707 -2.262 1.00 71.31 178 ARG A O 1
ATOM 1448 N N . ARG A 1 179 ? -13.917 1.194 -1.462 1.00 75.06 179 ARG A N 1
ATOM 1449 C CA . ARG A 1 179 ? -14.871 0.497 -0.591 1.00 75.06 179 ARG A CA 1
ATOM 1450 C C . ARG A 1 179 ? -14.348 0.465 0.831 1.00 75.06 179 ARG A C 1
ATOM 1452 O O . ARG A 1 179 ? -13.185 0.157 1.074 1.00 75.06 179 ARG A O 1
ATOM 1459 N N . ILE A 1 180 ? -15.224 0.746 1.783 1.00 73.88 180 ILE A N 1
ATOM 1460 C CA . ILE A 1 180 ? -14.914 0.686 3.208 1.00 73.88 180 ILE A CA 1
ATOM 1461 C C . ILE A 1 180 ? -15.810 -0.370 3.845 1.00 73.88 180 ILE A C 1
ATOM 1463 O O . ILE A 1 180 ? -17.007 -0.428 3.574 1.00 73.88 180 ILE A O 1
ATOM 1467 N N . ILE A 1 181 ? -15.214 -1.236 4.657 1.00 77.19 181 ILE A N 1
ATOM 1468 C CA . ILE A 1 181 ? -15.862 -2.398 5.254 1.00 77.19 181 ILE A CA 1
ATOM 1469 C C . ILE A 1 181 ? -15.550 -2.405 6.747 1.00 77.19 181 ILE A C 1
ATOM 1471 O O . ILE A 1 181 ? -14.391 -2.504 7.146 1.00 77.19 181 ILE A O 1
ATOM 1475 N N . ASN A 1 182 ? -16.597 -2.364 7.566 1.00 77.62 182 ASN A N 1
ATOM 1476 C CA . ASN A 1 182 ? -16.517 -2.784 8.960 1.00 77.62 182 ASN A CA 1
ATOM 1477 C C . ASN A 1 182 ? -16.884 -4.263 9.040 1.00 77.62 182 ASN A C 1
ATOM 1479 O O . ASN A 1 182 ? -17.859 -4.686 8.416 1.00 77.62 182 ASN A O 1
ATOM 1483 N N . GLY A 1 183 ? -16.144 -5.042 9.820 1.00 78.00 183 GLY A N 1
ATOM 1484 C CA . GLY A 1 183 ? -16.462 -6.452 10.007 1.00 78.00 183 GLY A CA 1
ATOM 1485 C C . GLY A 1 183 ? -16.074 -6.981 11.375 1.00 78.00 183 GLY A C 1
ATOM 1486 O O . GLY A 1 183 ? -15.472 -6.284 12.195 1.00 78.00 183 GLY A O 1
ATOM 1487 N N . ILE A 1 184 ? -16.471 -8.227 11.616 1.00 81.00 184 ILE A N 1
ATOM 1488 C CA . ILE A 1 184 ? -16.121 -8.992 12.808 1.00 81.00 184 ILE A CA 1
ATOM 1489 C C . ILE A 1 184 ? -15.414 -10.252 12.334 1.00 81.00 184 ILE A C 1
ATOM 1491 O O . ILE A 1 184 ? -15.959 -10.998 11.524 1.00 81.00 184 ILE A O 1
ATOM 1495 N N . GLU A 1 185 ? -14.224 -10.489 12.861 1.00 82.50 185 GLU A N 1
ATOM 1496 C CA . GLU A 1 185 ? -13.487 -11.736 12.691 1.00 82.50 185 GLU A CA 1
ATOM 1497 C C . GLU A 1 185 ? -13.345 -12.449 14.031 1.00 82.50 185 GLU A C 1
ATOM 1499 O O . GLU A 1 185 ? -13.483 -11.845 15.095 1.00 82.50 185 GLU A O 1
ATOM 1504 N N . VAL A 1 186 ? -13.114 -13.757 13.976 1.00 79.69 186 VAL A N 1
ATOM 1505 C CA . VAL A 1 186 ? -12.824 -14.568 15.155 1.00 79.69 186 VAL A CA 1
ATOM 1506 C C . VAL A 1 186 ? -11.326 -14.824 15.160 1.00 79.69 186 VAL A C 1
ATOM 1508 O O . VAL A 1 186 ? -10.808 -15.456 14.241 1.00 79.69 186 VAL A O 1
ATOM 1511 N N . ASN A 1 187 ? -10.636 -14.309 16.174 1.00 77.06 187 ASN A N 1
ATOM 1512 C CA . ASN A 1 187 ? -9.212 -14.557 16.356 1.00 77.06 187 ASN A CA 1
ATOM 1513 C C . ASN A 1 187 ? -8.944 -16.044 16.650 1.00 77.06 187 ASN A C 1
ATOM 1515 O O . ASN A 1 187 ? -9.861 -16.770 17.045 1.00 77.06 187 ASN A O 1
ATOM 1519 N N . PRO A 1 188 ? -7.686 -16.511 16.528 1.00 74.06 188 PRO A N 1
ATOM 1520 C CA . PRO A 1 188 ? -7.322 -17.890 16.861 1.00 74.06 188 PRO A CA 1
ATOM 1521 C C . PRO A 1 188 ? -7.683 -18.311 18.298 1.00 74.06 188 PRO A C 1
ATOM 1523 O O . PRO A 1 188 ? -7.867 -19.494 18.559 1.00 74.06 188 PRO A O 1
ATOM 1526 N N . ASP A 1 189 ? -7.822 -17.353 19.222 1.00 82.12 189 ASP A N 1
ATOM 1527 C CA . ASP A 1 189 ? -8.257 -17.564 20.609 1.00 82.12 189 ASP A CA 1
ATOM 1528 C C . ASP A 1 189 ? -9.792 -17.592 20.785 1.00 82.12 189 ASP A C 1
ATOM 1530 O O . ASP A 1 189 ? -10.295 -17.629 21.909 1.00 82.12 189 ASP A O 1
ATOM 1534 N N . GLY A 1 190 ? -10.552 -17.558 19.687 1.00 76.88 190 GLY A N 1
ATOM 1535 C CA . GLY A 1 190 ? -12.013 -17.597 19.679 1.00 76.88 190 GLY A CA 1
ATOM 1536 C C . GLY A 1 190 ? -12.692 -16.256 19.970 1.00 76.88 190 GLY A C 1
ATOM 1537 O O . GLY A 1 190 ? -13.926 -16.189 19.985 1.00 76.88 190 GLY A O 1
ATOM 1538 N N . LYS A 1 191 ? -11.940 -15.169 20.192 1.00 81.06 191 LYS A N 1
ATOM 1539 C CA . LYS A 1 191 ? -12.532 -13.855 20.484 1.00 81.06 191 LYS A CA 1
ATOM 1540 C C . LYS A 1 191 ? -12.975 -13.139 19.217 1.00 81.06 191 LYS A C 1
ATOM 1542 O O . LYS A 1 191 ? -12.271 -13.116 18.212 1.00 81.06 191 LYS A O 1
ATOM 1547 N N . LYS A 1 192 ? -14.139 -12.490 19.295 1.00 80.56 192 LYS A N 1
ATOM 1548 C CA . LYS A 1 192 ? -14.643 -11.606 18.240 1.00 80.56 192 LYS A CA 1
ATOM 1549 C C . LYS A 1 192 ? -13.868 -10.293 18.256 1.00 80.56 192 LYS A C 1
ATOM 1551 O O . LYS A 1 192 ? -13.972 -9.537 19.221 1.00 80.56 192 LYS A O 1
ATOM 1556 N N . VAL A 1 193 ? -13.160 -10.004 17.175 1.00 80.38 193 VAL A N 1
ATOM 1557 C CA . VAL A 1 193 ? -12.431 -8.754 16.965 1.00 80.38 193 VAL A CA 1
ATOM 1558 C C . VAL A 1 193 ? -13.104 -7.967 15.857 1.00 80.38 193 VAL A C 1
ATOM 1560 O O . VAL A 1 193 ? -13.413 -8.489 14.786 1.00 80.38 193 VAL A O 1
ATOM 1563 N N . ARG A 1 194 ? -13.374 -6.693 16.136 1.00 83.88 194 ARG A N 1
ATOM 1564 C CA . ARG A 1 194 ? -13.875 -5.759 15.131 1.00 83.88 194 ARG A CA 1
ATOM 1565 C C . ARG A 1 194 ? -12.703 -5.235 14.323 1.00 83.88 194 ARG A C 1
ATOM 1567 O O . ARG A 1 194 ? -11.646 -4.956 14.882 1.00 83.88 194 ARG A O 1
ATOM 1574 N N . TYR A 1 195 ? -12.906 -5.051 13.029 1.00 84.50 195 TYR A N 1
ATOM 1575 C CA . TYR A 1 195 ? -11.897 -4.465 12.161 1.00 84.50 195 TYR A CA 1
ATOM 1576 C C . TYR A 1 195 ? -12.509 -3.445 11.212 1.00 84.50 195 TYR A C 1
ATOM 1578 O O . TYR A 1 195 ? -13.684 -3.525 10.838 1.00 84.50 195 TYR A O 1
ATOM 1586 N N . PHE A 1 196 ? -11.658 -2.521 10.791 1.00 84.69 196 PHE A N 1
ATOM 1587 C CA . PHE A 1 196 ? -11.895 -1.629 9.673 1.00 84.69 196 PHE A CA 1
ATOM 1588 C C . PHE A 1 196 ? -11.016 -2.074 8.509 1.00 84.69 196 PHE A C 1
ATOM 1590 O O . PHE A 1 196 ? -9.823 -2.333 8.687 1.00 84.69 196 PHE A O 1
ATOM 1597 N N . LYS A 1 197 ? -11.602 -2.175 7.317 1.00 85.56 197 LYS A N 1
ATOM 1598 C CA . LYS A 1 197 ? -10.903 -2.499 6.076 1.00 85.56 197 LYS A CA 1
ATOM 1599 C C . LYS A 1 197 ? -11.271 -1.494 4.994 1.00 85.56 197 LYS A C 1
ATOM 1601 O O . LYS A 1 197 ? -12.440 -1.348 4.650 1.00 85.56 197 LYS A O 1
ATOM 1606 N N . ARG A 1 198 ? -10.264 -0.867 4.400 1.00 85.50 198 ARG A N 1
ATOM 1607 C CA . ARG A 1 198 ? -10.381 -0.064 3.184 1.00 85.50 198 ARG A CA 1
ATOM 1608 C C . ARG A 1 198 ? -9.879 -0.871 1.995 1.00 85.50 198 ARG A C 1
ATOM 1610 O O . ARG A 1 198 ? -8.845 -1.524 2.084 1.00 85.50 198 ARG A O 1
ATOM 1617 N N . ILE A 1 199 ? -10.620 -0.830 0.898 1.00 85.94 199 ILE A N 1
ATOM 1618 C CA . ILE A 1 199 ? -10.288 -1.457 -0.377 1.00 85.94 199 ILE A CA 1
ATOM 1619 C C . ILE A 1 199 ? -10.269 -0.359 -1.435 1.00 85.94 199 ILE A C 1
ATOM 1621 O O . ILE A 1 199 ? -11.243 0.378 -1.567 1.00 85.94 199 ILE A O 1
ATOM 1625 N N . LEU A 1 200 ? -9.168 -0.261 -2.162 1.00 86.88 200 LEU A N 1
ATOM 1626 C CA . LEU A 1 200 ? -8.967 0.634 -3.292 1.00 86.88 200 LEU A CA 1
ATOM 1627 C C . LEU A 1 200 ? -8.814 -0.232 -4.540 1.00 86.88 200 LEU A C 1
ATOM 1629 O O . LEU A 1 200 ? -8.120 -1.252 -4.493 1.00 86.88 200 LEU A O 1
ATOM 1633 N N . ILE A 1 201 ? -9.480 0.150 -5.620 1.00 84.81 201 ILE A N 1
ATOM 1634 C CA . ILE A 1 201 ? -9.422 -0.543 -6.904 1.00 84.81 201 ILE A CA 1
ATOM 1635 C C . ILE A 1 201 ? -8.903 0.468 -7.918 1.00 84.81 201 ILE A C 1
ATOM 1637 O O . ILE A 1 201 ? -9.511 1.520 -8.102 1.00 84.81 201 ILE A O 1
ATOM 1641 N N . ASN A 1 202 ? -7.756 0.159 -8.521 1.00 81.00 202 ASN A N 1
ATOM 1642 C CA . ASN A 1 202 ? -7.215 0.925 -9.638 1.00 81.00 202 ASN A CA 1
ATOM 1643 C C . ASN A 1 202 ? -7.410 0.132 -10.934 1.00 81.00 202 ASN A C 1
ATOM 1645 O O . ASN A 1 202 ? -7.018 -1.042 -10.966 1.00 81.00 202 ASN A O 1
ATOM 1649 N N . TYR A 1 203 ? -8.049 0.761 -11.919 1.00 69.88 203 TYR A N 1
ATOM 1650 C CA . TYR A 1 203 ? -8.435 0.185 -13.210 1.00 69.88 203 TYR A CA 1
ATOM 1651 C C . TYR A 1 203 ? -7.371 0.377 -14.285 1.00 69.88 203 TYR A C 1
ATOM 1653 O O . TYR A 1 203 ? -6.579 1.336 -14.170 1.00 69.88 203 TYR A O 1
#

pLDDT: mean 80.43, std 9.78, range [47.44, 96.38]

Nearest PDB structures (foldseek):
  2bky-assembly1_A  TM=5.797E-01  e=1.496E+00  Saccharolobus solfataricus P2
  3e23-assembly1_A  TM=5.667E-01  e=3.321E+00  Rhodopseudomonas palustris
  2y09-assembly1_A  TM=2.548E-01  e=1.664E+00  Synechococcus elongatus

Mean predicted aligned error: 10.22 Å

Radius of gyration: 20.95 Å; Cα contacts (8 Å, |Δi|>4): 312; chains: 1; bounding box: 69×41×45 Å

Secondary structure (DSSP, 8-state):
----HHHHHHHHHHHHHHHHHHHHHHHHHHS-HHHHHH-SEEEEEEEEEHHHIIIIITTS---TTSSHHHHHHHHHHHHHHHHTS-HHHHHHHHHHHHHHHHHS--SSEEEEEEEEE-SSSS-EEEEEEEEE--TT----HHHHHHHHHHS-TTSTT--TTSHHHHHHHHHHHH-SEEEEEEEEEE-TTS-EEEEEEEEEEE-